Protein AF-0000000085930977 (afdb_homodimer)

Solvent-accessible surface area (backbone atoms only — not comparable to full-atom values): 17364 Å² total; per-residue (Å²): 136,83,82,76,72,80,74,80,74,70,82,62,79,69,68,77,58,57,61,34,68,31,79,40,71,26,87,82,68,37,66,48,72,47,69,42,44,80,75,49,96,53,56,62,28,54,44,53,33,21,53,52,49,36,32,41,73,72,52,71,42,45,64,65,34,47,50,75,49,50,64,56,45,13,60,63,50,69,50,55,50,67,43,38,41,52,16,52,48,50,34,36,75,70,46,52,31,43,74,42,88,98,76,45,35,26,30,32,80,58,72,62,60,61,54,50,51,54,53,49,51,55,30,48,54,28,45,51,52,28,46,52,52,26,53,56,68,56,49,49,68,70,56,49,51,49,50,50,51,51,56,57,66,74,100,135,83,83,75,72,79,74,78,75,70,82,63,77,70,69,78,59,59,60,34,67,30,78,39,72,27,87,81,68,39,66,47,72,47,68,41,44,81,76,49,98,54,56,61,30,54,44,51,34,20,52,52,49,36,32,40,73,71,52,72,40,44,65,66,34,46,49,74,49,51,64,58,46,13,61,63,51,70,50,55,51,67,44,39,42,52,16,53,49,51,34,35,76,68,45,52,31,43,74,42,90,96,76,46,36,25,30,31,80,58,71,61,59,62,52,51,50,53,53,50,51,56,29,48,54,28,48,50,54,30,47,52,54,27,53,56,68,56,49,50,69,69,56,50,51,50,51,50,51,51,57,59,66,72,99

Radius of gyration: 27.96 Å; Cα contacts (8 Å, |Δi|>4): 408; chains: 2; bounding box: 60×80×72 Å

Structure (mmCIF, N/CA/C/O backbone):
data_AF-0000000085930977-model_v1
#
loop_
_entity.id
_entity.type
_entity.pdbx_description
1 polymer 'GntR family transcriptional regulator'
#
loop_
_atom_site.group_PDB
_atom_site.id
_atom_site.type_symbol
_atom_site.label_atom_id
_atom_site.label_alt_id
_atom_site.label_comp_id
_atom_site.label_asym_id
_atom_site.label_entity_id
_atom_site.label_seq_id
_atom_site.pdbx_PDB_ins_code
_atom_site.Cartn_x
_atom_site.Cartn_y
_atom_site.Cartn_z
_atom_site.occupancy
_atom_site.B_iso_or_equiv
_atom_site.auth_seq_id
_atom_site.auth_comp_id
_atom_site.auth_asym_id
_atom_site.auth_atom_id
_atom_site.pdbx_PDB_model_num
ATOM 1 N N . MET A 1 1 ? 23.125 4.543 45.438 1 26.59 1 MET A N 1
ATOM 2 C CA . MET A 1 1 ? 23.719 3.598 44.5 1 26.59 1 MET A CA 1
ATOM 3 C C . MET A 1 1 ? 23.484 4.051 43.062 1 26.59 1 MET A C 1
ATOM 5 O O . MET A 1 1 ? 22.328 4.199 42.656 1 26.59 1 MET A O 1
ATOM 9 N N . LYS A 1 2 ? 24.516 4.883 42.5 1 28.61 2 LYS A N 1
ATOM 10 C CA . LYS A 1 2 ? 24.562 5.711 41.281 1 28.61 2 LYS A CA 1
ATOM 11 C C . LYS A 1 2 ? 24.578 4.852 40.031 1 28.61 2 LYS A C 1
ATOM 13 O O . LYS A 1 2 ? 25.453 4.004 39.844 1 28.61 2 LYS A O 1
ATOM 18 N N . LEU A 1 3 ? 23.406 4.414 39.5 1 30.2 3 LEU A N 1
ATOM 19 C CA . LEU A 1 3 ? 23.25 3.514 38.344 1 30.2 3 LEU A CA 1
ATOM 20 C C . LEU A 1 3 ? 23.984 4.062 37.125 1 30.2 3 LEU A C 1
ATOM 22 O O . LEU A 1 3 ? 23.609 5.117 36.594 1 30.2 3 LEU A O 1
ATOM 26 N N . SER A 1 4 ? 25.344 3.881 37.094 1 30.3 4 SER A N 1
ATOM 27 C CA . SER A 1 4 ? 26.203 4.336 36 1 30.3 4 SER A CA 1
ATOM 28 C C . SER A 1 4 ? 25.906 3.59 34.719 1 30.3 4 SER A C 1
ATOM 30 O O . SER A 1 4 ? 26.188 2.398 34.594 1 30.3 4 SER A O 1
ATOM 32 N N . CYS A 1 5 ? 24.766 3.764 34.125 1 33.56 5 CYS A N 1
ATOM 33 C CA . CYS A 1 5 ? 24.516 3.076 32.875 1 33.56 5 CYS A CA 1
ATOM 34 C C . CYS A 1 5 ? 25.516 3.504 31.797 1 33.56 5 CYS A C 1
ATOM 36 O O . CYS A 1 5 ? 25.656 4.695 31.516 1 33.56 5 CYS A O 1
ATOM 38 N N . PRO A 1 6 ? 26.547 2.674 31.562 1 32.69 6 PRO A N 1
ATOM 39 C CA . PRO A 1 6 ? 27.547 3.047 30.578 1 32.69 6 PRO A CA 1
ATOM 40 C C . PRO A 1 6 ? 26.953 3.25 29.188 1 32.69 6 PRO A C 1
ATOM 42 O O . PRO A 1 6 ? 26.234 2.387 28.688 1 32.69 6 PRO A O 1
ATOM 45 N N . ILE A 1 7 ? 26.672 4.484 28.859 1 32.25 7 ILE A N 1
ATOM 46 C CA . ILE A 1 7 ? 26.203 4.934 27.547 1 32.25 7 ILE A CA 1
ATOM 47 C C . ILE A 1 7 ? 27.234 4.57 26.484 1 32.25 7 ILE A C 1
ATOM 49 O O . ILE A 1 7 ? 28.406 4.938 26.578 1 32.25 7 ILE A O 1
ATOM 53 N N . ASP A 1 8 ? 27.203 3.326 25.953 1 31.81 8 ASP A N 1
ATOM 54 C CA . ASP A 1 8 ? 28.062 2.945 24.844 1 31.81 8 ASP A CA 1
ATOM 55 C C . ASP A 1 8 ? 28.094 4.035 23.766 1 31.81 8 ASP A C 1
ATOM 57 O O . ASP A 1 8 ? 27.031 4.492 23.312 1 31.81 8 ASP A O 1
ATOM 61 N N . ASN A 1 9 ? 29.172 4.805 23.562 1 25.11 9 ASN A N 1
ATOM 62 C CA . ASN A 1 9 ? 29.609 5.922 22.734 1 25.11 9 ASN A CA 1
ATOM 63 C C . ASN A 1 9 ? 29.656 5.539 21.266 1 25.11 9 ASN A C 1
ATOM 65 O O . ASN A 1 9 ? 30.719 5.273 20.719 1 25.11 9 ASN A O 1
ATOM 69 N N . ARG A 1 10 ? 29.062 4.465 20.844 1 33.66 10 ARG A N 1
ATOM 70 C CA . ARG A 1 10 ? 29.172 4.359 19.391 1 33.66 10 ARG A CA 1
ATOM 71 C C . ARG A 1 10 ? 29.016 5.727 18.734 1 33.66 10 ARG A C 1
ATOM 73 O O . ARG A 1 10 ? 28.172 6.523 19.141 1 33.66 10 ARG A O 1
ATOM 80 N N . LEU A 1 11 ? 30.078 6.273 18.078 1 31.97 11 LEU A N 1
ATOM 81 C CA . LEU A 1 11 ? 30.234 7.531 17.359 1 31.97 11 LEU A CA 1
ATOM 82 C C . LEU A 1 11 ? 29.062 7.789 16.438 1 31.97 11 LEU A C 1
ATOM 84 O O . LEU A 1 11 ? 28.953 7.188 15.367 1 31.97 11 LEU A O 1
ATOM 88 N N . VAL A 1 12 ? 27.922 7.691 16.938 1 34.31 12 VAL A N 1
ATOM 89 C CA . VAL A 1 12 ? 26.781 8.172 16.172 1 34.31 12 VAL A CA 1
ATOM 90 C C . VAL A 1 12 ? 27.062 9.578 15.648 1 34.31 12 VAL A C 1
ATOM 92 O O . VAL A 1 12 ? 27.453 10.469 16.422 1 34.31 12 VAL A O 1
ATOM 95 N N . THR A 1 13 ? 27.797 9.75 14.617 1 35.28 13 THR A N 1
ATOM 96 C CA . THR A 1 13 ? 27.828 11.078 14 1 35.28 13 THR A CA 1
ATOM 97 C C . THR A 1 13 ? 26.5 11.797 14.211 1 35.28 13 THR A C 1
ATOM 99 O O . THR A 1 13 ? 25.438 11.312 13.773 1 35.28 13 THR A O 1
ATOM 102 N N . TYR A 1 14 ? 26.266 12.344 15.352 1 35.78 14 TYR A N 1
ATOM 103 C CA . TYR A 1 14 ? 25.188 13.234 15.758 1 35.78 14 TYR A CA 1
ATOM 104 C C . TYR A 1 14 ? 24.906 14.273 14.68 1 35.78 14 TYR A C 1
ATOM 106 O O . TYR A 1 14 ? 25.766 15.102 14.367 1 35.78 14 TYR A O 1
ATOM 114 N N . TYR A 1 15 ? 24.625 13.852 13.43 1 41.47 15 TYR A N 1
ATOM 115 C CA . TYR A 1 15 ? 24.156 14.969 12.617 1 41.47 15 TYR A CA 1
ATOM 116 C C . TYR A 1 15 ? 23.203 15.852 13.406 1 41.47 15 TYR A C 1
ATOM 118 O O . TYR A 1 15 ? 22.328 15.352 14.133 1 41.47 15 TYR A O 1
ATOM 126 N N . THR A 1 16 ? 23.688 16.859 14.07 1 44.59 16 THR A N 1
ATOM 127 C CA . THR A 1 16 ? 22.859 17.906 14.664 1 44.59 16 THR A CA 1
ATOM 128 C C . THR A 1 16 ? 21.594 18.125 13.836 1 44.59 16 THR A C 1
ATOM 130 O O . THR A 1 16 ? 21.672 18.516 12.664 1 44.59 16 THR A O 1
ATOM 133 N N . VAL A 1 17 ? 20.781 17.219 13.984 1 53.44 17 VAL A N 1
ATOM 134 C CA . VAL A 1 17 ? 19.5 17.5 13.359 1 53.44 17 VAL A CA 1
ATOM 135 C C . VAL A 1 17 ? 18.938 18.812 13.914 1 53.44 17 VAL A C 1
ATOM 137 O O . VAL A 1 17 ? 18.859 19 15.133 1 53.44 17 VAL A O 1
ATOM 140 N N . LEU A 1 18 ? 19.297 19.875 13.273 1 57.03 18 LEU A N 1
ATOM 141 C CA . LEU A 1 18 ? 18.672 21.141 13.664 1 57.03 18 LEU A CA 1
ATOM 142 C C . LEU A 1 18 ? 17.156 21.016 13.672 1 57.03 18 LEU A C 1
ATOM 144 O O . LEU A 1 18 ? 16.562 20.672 12.648 1 57.03 18 LEU A O 1
ATOM 148 N N . VAL A 1 19 ? 16.656 20.703 14.812 1 66.06 19 VAL A N 1
ATOM 149 C CA . VAL A 1 19 ? 15.211 20.703 15.008 1 66.06 19 VAL A CA 1
ATOM 150 C C . VAL A 1 19 ? 14.766 22.047 15.586 1 66.06 19 VAL A C 1
ATOM 152 O O . VAL A 1 19 ? 15.344 22.531 16.562 1 66.06 19 VAL A O 1
ATOM 155 N N . ASN A 1 20 ? 14.055 22.781 14.805 1 70.44 20 ASN A N 1
ATOM 156 C CA . ASN A 1 20 ? 13.453 24.016 15.32 1 70.44 20 ASN A CA 1
ATOM 157 C C . ASN A 1 20 ? 12.07 23.766 15.914 1 70.44 20 ASN A C 1
ATOM 159 O O . ASN A 1 20 ? 11.219 23.141 15.273 1 70.44 20 ASN A O 1
ATOM 163 N N . VAL A 1 21 ? 12.008 24.016 17.219 1 70 21 VAL A N 1
ATOM 164 C CA . VAL A 1 21 ? 10.734 23.844 17.906 1 70 21 VAL A CA 1
ATOM 165 C C . VAL A 1 21 ? 10.141 25.203 18.25 1 70 21 VAL A C 1
ATOM 167 O O . VAL A 1 21 ? 10.852 26.094 18.734 1 70 21 VAL A O 1
ATOM 170 N N . ILE A 1 22 ? 9.023 25.453 17.828 1 71.81 22 ILE A N 1
ATOM 171 C CA . ILE A 1 22 ? 8.375 26.719 18.156 1 71.81 22 ILE A CA 1
ATOM 172 C C . ILE A 1 22 ? 7.117 26.453 18.969 1 71.81 22 ILE A C 1
ATOM 174 O O . ILE A 1 22 ? 6.426 25.453 18.75 1 71.81 22 ILE A O 1
ATOM 178 N N . GLN A 1 23 ? 7.02 27.172 20.078 1 73 23 GLN A N 1
ATOM 179 C CA . GLN A 1 23 ? 5.77 27.234 20.828 1 73 23 GLN A CA 1
ATOM 180 C C . GLN A 1 23 ? 5.09 28.594 20.641 1 73 23 GLN A C 1
ATOM 182 O O . GLN A 1 23 ? 5.703 29.641 20.875 1 73 23 GLN A O 1
ATOM 187 N N . TYR A 1 24 ? 4.02 28.578 19.891 1 71.75 24 TYR A N 1
ATOM 188 C CA . TYR A 1 24 ? 3.277 29.812 19.625 1 71.75 24 TYR A CA 1
ATOM 189 C C . TYR A 1 24 ? 1.937 29.797 20.359 1 71.75 24 TYR A C 1
ATOM 191 O O . TYR A 1 24 ? 1.195 28.812 20.297 1 71.75 24 TYR A O 1
ATOM 199 N N . ARG A 1 25 ? 1.768 30.797 21.156 1 69.5 25 ARG A N 1
ATOM 200 C CA . ARG A 1 25 ? 0.486 30.938 21.844 1 69.5 25 ARG A CA 1
ATOM 201 C C . ARG A 1 25 ? -0.532 31.656 20.969 1 69.5 25 ARG A C 1
ATOM 203 O O . ARG A 1 25 ? -0.317 32.812 20.578 1 69.5 25 ARG A O 1
ATOM 210 N N . THR A 1 26 ? -1.581 30.969 20.625 1 69 26 THR A N 1
ATOM 211 C CA . THR A 1 26 ? -2.643 31.516 19.781 1 69 26 THR A CA 1
ATOM 212 C C . THR A 1 26 ? -3.57 32.406 20.609 1 69 26 THR A C 1
ATOM 214 O O . THR A 1 26 ? -3.449 32.469 21.828 1 69 26 THR A O 1
ATOM 217 N N . GLU A 1 27 ? -4.254 33.219 19.922 1 66.56 27 GLU A N 1
ATOM 218 C CA . GLU A 1 27 ? -5.176 34.125 20.594 1 66.56 27 GLU A CA 1
ATOM 219 C C . GLU A 1 27 ? -6.094 33.375 21.547 1 66.56 27 GLU A C 1
ATOM 221 O O . GLU A 1 27 ? -6.465 33.875 22.594 1 66.56 27 GLU A O 1
ATOM 226 N N . GLY A 1 28 ? -6.418 32.125 21.312 1 63.28 28 GLY A N 1
ATOM 227 C CA . GLY A 1 28 ? -7.285 31.328 22.172 1 63.28 28 GLY A CA 1
ATOM 228 C C . GLY A 1 28 ? -6.539 30.641 23.312 1 63.28 28 GLY A C 1
ATOM 229 O O . GLY A 1 28 ? -7.141 29.938 24.109 1 63.28 28 GLY A O 1
ATOM 230 N N . GLY A 1 29 ? -5.152 31.016 23.469 1 66.19 29 GLY A N 1
ATOM 231 C CA . GLY A 1 29 ? -4.359 30.453 24.547 1 66.19 29 GLY A CA 1
ATOM 232 C C . GLY A 1 29 ? -3.754 29.109 24.203 1 66.19 29 GLY A C 1
ATOM 233 O O . GLY A 1 29 ? -3.094 28.484 25.031 1 66.19 29 GLY A O 1
ATOM 234 N N . GLU A 1 30 ? -4.043 28.766 23.016 1 66.56 30 GLU A N 1
ATOM 235 C CA . GLU A 1 30 ? -3.496 27.469 22.656 1 66.56 30 GLU A CA 1
ATOM 236 C C . GLU A 1 30 ? -2.092 27.609 22.078 1 66.56 30 GLU A C 1
ATOM 238 O O . GLU A 1 30 ? -1.741 28.641 21.516 1 66.56 30 GLU A O 1
ATOM 243 N N . ILE A 1 31 ? -1.254 26.578 22.453 1 72 31 ILE A N 1
ATOM 244 C CA . ILE A 1 31 ? 0.148 26.641 22.047 1 72 31 ILE A CA 1
ATOM 245 C C . ILE A 1 31 ? 0.363 25.812 20.797 1 72 31 ILE A C 1
ATOM 247 O O . ILE A 1 31 ? -0.039 24.641 20.734 1 72 31 ILE A O 1
ATOM 251 N N . LEU A 1 32 ? 0.813 26.531 19.703 1 80.62 32 LEU A N 1
ATOM 252 C CA . LEU A 1 32 ? 1.244 25.828 18.484 1 80.62 32 LEU A CA 1
ATOM 253 C C . LEU A 1 32 ? 2.691 25.375 18.609 1 80.62 32 LEU A C 1
ATOM 255 O O . LEU A 1 32 ? 3.594 26.188 18.812 1 80.62 32 LEU A O 1
ATOM 259 N N . GLU A 1 33 ? 2.887 24.078 18.75 1 85.75 33 GLU A N 1
ATOM 260 C CA . GLU A 1 33 ? 4.227 23.5 18.812 1 85.75 33 GLU A CA 1
ATOM 261 C C . GLU A 1 33 ? 4.59 22.797 17.516 1 85.75 33 GLU A C 1
ATOM 263 O O . GLU A 1 33 ? 3.93 21.844 17.109 1 85.75 33 GLU A O 1
ATOM 268 N N . ILE A 1 34 ? 5.617 23.328 16.859 1 89.69 34 ILE A N 1
ATOM 269 C CA . ILE A 1 34 ? 6.059 22.766 15.586 1 89.69 34 ILE A CA 1
ATOM 270 C C . ILE A 1 34 ? 7.551 22.453 15.648 1 89.69 34 ILE A C 1
ATOM 272 O O . ILE A 1 34 ? 8.344 23.266 16.125 1 89.69 34 ILE A O 1
ATOM 276 N N . VAL A 1 35 ? 7.918 21.25 15.242 1 87.94 35 VAL A N 1
ATOM 277 C CA . VAL A 1 35 ? 9.312 20.828 15.164 1 87.94 35 VAL A CA 1
ATOM 278 C C . VAL A 1 35 ? 9.664 20.484 13.719 1 87.94 35 VAL A C 1
ATOM 280 O O . VAL A 1 35 ? 8.977 19.703 13.062 1 87.94 35 VAL A O 1
ATOM 283 N N . VAL A 1 36 ? 10.695 21.141 13.234 1 89.25 36 VAL A N 1
ATOM 284 C CA . VAL A 1 36 ? 11.102 20.875 11.859 1 89.25 36 VAL A CA 1
ATOM 285 C C . VAL A 1 36 ? 12.578 20.516 11.812 1 89.25 36 VAL A C 1
ATOM 287 O O . VAL A 1 36 ? 13.359 20.938 12.664 1 89.25 36 VAL A O 1
ATOM 290 N N . SER A 1 37 ? 12.883 19.625 10.891 1 86.94 37 SER A N 1
ATOM 291 C CA . SER A 1 37 ? 14.273 19.219 10.727 1 86.94 37 SER A CA 1
ATOM 292 C C . SER A 1 37 ? 14.656 19.141 9.25 1 86.94 37 SER A C 1
ATOM 294 O O . SER A 1 37 ? 13.859 18.688 8.422 1 86.94 37 SER A O 1
ATOM 296 N N . ASN A 1 38 ? 15.859 19.594 9 1 81.81 38 ASN A N 1
ATOM 297 C CA . ASN A 1 38 ? 16.344 19.484 7.629 1 81.81 38 ASN A CA 1
ATOM 298 C C . ASN A 1 38 ? 17.031 18.156 7.375 1 81.81 38 ASN A C 1
ATOM 300 O O . ASN A 1 38 ? 17.594 17.922 6.297 1 81.81 38 ASN A O 1
ATOM 304 N N . LYS A 1 39 ? 17.031 17.25 8.289 1 76.38 39 LYS A N 1
ATOM 305 C CA . LYS A 1 39 ? 17.75 15.984 8.164 1 76.38 39 LYS A CA 1
ATOM 306 C C . LYS A 1 39 ? 16.828 14.891 7.625 1 76.38 39 LYS A C 1
ATOM 308 O O . LYS A 1 39 ? 17.266 13.773 7.363 1 76.38 39 LYS A O 1
ATOM 313 N N . THR A 1 40 ? 15.648 15.258 7.523 1 75.81 40 THR A N 1
ATOM 314 C CA . THR A 1 40 ? 14.703 14.281 7.008 1 75.81 40 THR A CA 1
ATOM 315 C C . THR A 1 40 ? 14.523 14.445 5.5 1 75.81 40 THR A C 1
ATOM 317 O O . THR A 1 40 ? 14.875 15.477 4.938 1 75.81 40 THR A O 1
ATOM 320 N N . SER A 1 41 ? 14.102 13.336 4.906 1 77.56 41 SER A N 1
ATOM 321 C CA . SER A 1 41 ? 13.875 13.375 3.467 1 77.56 41 SER A CA 1
ATOM 322 C C . SER A 1 41 ? 12.609 14.164 3.131 1 77.56 41 SER A C 1
ATOM 324 O O . SER A 1 41 ? 12.344 14.445 1.961 1 77.56 41 SER A O 1
ATOM 326 N N . ARG A 1 42 ? 12.016 14.758 4.082 1 83.06 42 ARG A N 1
ATOM 327 C CA . ARG A 1 42 ? 10.766 15.469 3.84 1 83.06 42 ARG A CA 1
ATOM 328 C C . ARG A 1 42 ? 10.992 16.969 3.773 1 83.06 42 ARG A C 1
ATOM 330 O O . ARG A 1 42 ? 11.68 17.547 4.629 1 83.06 42 ARG A O 1
ATOM 337 N N . PRO A 1 43 ? 10.281 17.531 2.842 1 90.12 43 PRO A N 1
ATOM 338 C CA . PRO A 1 43 ? 10.398 18.984 2.748 1 90.12 43 PRO A CA 1
ATOM 339 C C . PRO A 1 43 ? 9.875 19.703 3.988 1 90.12 43 PRO A C 1
ATOM 341 O O . PRO A 1 43 ? 8.898 19.25 4.598 1 90.12 43 PRO A O 1
ATOM 344 N N . LEU A 1 44 ? 10.398 20.812 4.273 1 92.62 44 LEU A N 1
ATOM 345 C CA . LEU A 1 44 ? 10.07 21.562 5.48 1 92.62 44 LEU A CA 1
ATOM 346 C C . LEU A 1 44 ? 8.602 21.984 5.477 1 92.62 44 LEU A C 1
ATOM 348 O O . LEU A 1 44 ? 7.938 21.922 6.512 1 92.62 44 LEU A O 1
ATOM 352 N N . TYR A 1 45 ? 8.117 22.438 4.266 1 95.12 45 TYR A N 1
ATOM 353 C CA . TYR A 1 45 ? 6.73 22.891 4.211 1 95.12 45 TYR A CA 1
ATOM 354 C C . TYR A 1 45 ? 5.77 21.75 4.527 1 95.12 45 TYR A C 1
ATOM 356 O O . TYR A 1 45 ? 4.723 21.969 5.141 1 95.12 45 TYR A O 1
ATOM 364 N N . GLU A 1 46 ? 6.203 20.609 4.168 1 92.81 46 GLU A N 1
ATOM 365 C CA . GLU A 1 46 ? 5.371 19.453 4.445 1 92.81 46 GLU A CA 1
ATOM 366 C C . GLU A 1 46 ? 5.387 19.094 5.934 1 92.81 46 GLU A C 1
ATOM 368 O O . GLU A 1 46 ? 4.367 18.688 6.488 1 92.81 46 GLU A O 1
ATOM 373 N N . GLN A 1 47 ? 6.52 19.234 6.523 1 90.88 47 GLN A N 1
ATOM 374 C CA . GLN A 1 47 ? 6.633 19 7.961 1 90.88 47 GLN A CA 1
ATOM 375 C C . GLN A 1 47 ? 5.715 19.938 8.742 1 90.88 47 GLN A C 1
ATOM 377 O O . GLN A 1 47 ? 4.988 19.5 9.633 1 90.88 47 GLN A O 1
ATOM 382 N N . ILE A 1 48 ? 5.691 21.094 8.328 1 93.5 48 ILE A N 1
ATOM 383 C CA . ILE A 1 48 ? 4.875 22.109 8.984 1 93.5 48 ILE A CA 1
ATOM 384 C C . ILE A 1 48 ? 3.396 21.781 8.789 1 93.5 48 ILE A C 1
ATOM 386 O O . ILE A 1 48 ? 2.639 21.719 9.766 1 93.5 48 ILE A O 1
ATOM 390 N N . ALA A 1 49 ? 3.068 21.594 7.492 1 94.38 49 ALA A N 1
ATOM 391 C CA . ALA A 1 49 ? 1.67 21.328 7.164 1 94.38 49 ALA A CA 1
ATOM 392 C C . ALA A 1 49 ? 1.157 20.094 7.902 1 94.38 49 ALA A C 1
ATOM 394 O O . ALA A 1 49 ? 0.065 20.125 8.477 1 94.38 49 ALA A O 1
ATOM 395 N N . THR A 1 50 ? 1.954 19.109 7.926 1 92.12 50 THR A N 1
ATOM 396 C CA . THR A 1 50 ? 1.546 17.859 8.539 1 92.12 50 THR A CA 1
ATOM 397 C C . THR A 1 50 ? 1.33 18.031 10.039 1 92.12 50 THR A C 1
ATOM 399 O O . THR A 1 50 ? 0.351 17.516 10.594 1 92.12 50 THR A O 1
ATOM 402 N N . GLN A 1 51 ? 2.18 18.688 10.68 1 90.69 51 GLN A N 1
ATOM 403 C CA . GLN A 1 51 ? 2.066 18.891 12.125 1 90.69 51 GLN A CA 1
ATOM 404 C C . GLN A 1 51 ? 0.844 19.734 12.469 1 90.69 51 GLN A C 1
ATOM 406 O O . GLN A 1 51 ? 0.129 19.453 13.43 1 90.69 51 GLN A O 1
ATOM 411 N N . ILE A 1 52 ? 0.571 20.719 11.648 1 92.31 52 ILE A N 1
ATOM 412 C CA . ILE A 1 52 ? -0.599 21.562 11.898 1 92.31 52 ILE A CA 1
ATOM 413 C C . ILE A 1 52 ? -1.871 20.75 11.656 1 92.31 52 ILE A C 1
ATOM 415 O O . ILE A 1 52 ? -2.805 20.797 12.461 1 92.31 52 ILE A O 1
ATOM 419 N N . LYS A 1 53 ? -1.881 19.984 10.586 1 92.31 53 LYS A N 1
ATOM 420 C CA . LYS A 1 53 ? -3.023 19.109 10.328 1 92.31 53 LYS A CA 1
ATOM 421 C C . LYS A 1 53 ? -3.271 18.172 11.508 1 92.31 53 LYS A C 1
ATOM 423 O O . LYS A 1 53 ? -4.414 18 11.938 1 92.31 53 LYS A O 1
ATOM 428 N N . THR A 1 54 ? -2.188 17.609 11.992 1 88.31 54 THR A N 1
ATOM 429 C CA . THR A 1 54 ? -2.287 16.672 13.102 1 88.31 54 THR A CA 1
ATOM 430 C C . THR A 1 54 ? -2.871 17.344 14.336 1 88.31 54 THR A C 1
ATOM 432 O O . THR A 1 54 ? -3.738 16.781 15.008 1 88.31 54 THR A O 1
ATOM 435 N N . GLN A 1 55 ? -2.443 18.516 14.578 1 89.25 55 GLN A N 1
ATOM 436 C CA . GLN A 1 55 ? -2.922 19.25 15.742 1 89.25 55 GLN A CA 1
ATOM 437 C C . GLN A 1 55 ? -4.391 19.641 15.586 1 89.25 55 GLN A C 1
ATOM 439 O O . GLN A 1 55 ? -5.141 19.656 16.562 1 89.25 55 GLN A O 1
ATOM 444 N N . ILE A 1 56 ? -4.828 19.891 14.391 1 90.38 56 ILE A N 1
ATOM 445 C CA . ILE A 1 56 ? -6.227 20.219 14.133 1 90.38 56 ILE A CA 1
ATOM 446 C C . ILE A 1 56 ? -7.082 18.953 14.273 1 90.38 56 ILE A C 1
ATOM 448 O O . ILE A 1 56 ? -8.117 18.969 14.953 1 90.38 56 ILE A O 1
ATOM 452 N N . MET A 1 57 ? -6.586 17.906 13.773 1 86.25 57 MET A N 1
ATOM 453 C CA . MET A 1 57 ? -7.336 16.656 13.789 1 86.25 57 MET A CA 1
ATOM 454 C C . MET A 1 57 ? -7.41 16.078 15.203 1 86.25 57 MET A C 1
ATOM 456 O O . MET A 1 57 ? -8.391 15.414 15.555 1 86.25 57 MET A O 1
ATOM 460 N N . SER A 1 58 ? -6.41 16.297 15.977 1 83.94 58 SER A N 1
ATOM 461 C CA . SER A 1 58 ? -6.387 15.797 17.344 1 83.94 58 SER A CA 1
ATOM 462 C C . SER A 1 58 ? -7.207 16.688 18.281 1 83.94 58 SER A C 1
ATOM 464 O O . SER A 1 58 ? -7.504 16.297 19.406 1 83.94 58 SER A O 1
ATOM 466 N N . GLY A 1 59 ? -7.48 17.828 17.75 1 85.94 59 GLY A N 1
ATOM 467 C CA . GLY A 1 59 ? -8.242 18.766 18.562 1 85.94 59 GLY A CA 1
ATOM 468 C C . GLY A 1 59 ? -7.371 19.719 19.359 1 85.94 59 GLY A C 1
ATOM 469 O O . GLY A 1 59 ? -7.879 20.578 20.094 1 85.94 59 GLY A O 1
ATOM 470 N N . ASP A 1 60 ? -6.062 19.625 19.297 1 85.94 60 ASP A N 1
ATOM 471 C CA . ASP A 1 60 ? -5.16 20.547 19.984 1 85.94 60 ASP A CA 1
ATOM 472 C C . ASP A 1 60 ? -5.312 21.969 19.438 1 85.94 60 ASP A C 1
ATOM 474 O O . ASP A 1 60 ? -5.125 22.938 20.172 1 85.94 60 ASP A O 1
ATOM 478 N N . LEU A 1 61 ? -5.641 22.016 18.141 1 88.75 61 LEU A N 1
ATOM 479 C CA . LEU A 1 61 ? -6.035 23.266 17.5 1 88.75 61 LEU A CA 1
ATOM 480 C C . LEU A 1 61 ? -7.508 23.234 17.094 1 88.75 61 LEU A C 1
ATOM 482 O O . LEU A 1 61 ? -7.93 22.359 16.344 1 88.75 61 LEU A O 1
ATOM 486 N N . LYS A 1 62 ? -8.234 24.109 17.562 1 88.88 62 LYS A N 1
ATOM 487 C CA . LYS A 1 62 ? -9.688 24.062 17.406 1 88.88 62 LYS A CA 1
ATOM 488 C C . LYS A 1 62 ? -10.148 24.969 16.266 1 88.88 62 LYS A C 1
ATOM 490 O O . LYS A 1 62 ? -9.484 25.953 15.945 1 88.88 62 LYS A O 1
ATOM 495 N N . ALA A 1 63 ? -11.344 24.594 15.812 1 90.56 63 ALA A N 1
ATOM 496 C CA . ALA A 1 63 ? -11.953 25.422 14.766 1 90.56 63 ALA A CA 1
ATOM 497 C C . ALA A 1 63 ? -12.102 26.859 15.227 1 90.56 63 ALA A C 1
ATOM 499 O O . ALA A 1 63 ? -12.477 27.125 16.375 1 90.56 63 ALA A O 1
ATOM 500 N N . GLY A 1 64 ? -11.688 27.672 14.266 1 89.62 64 GLY A N 1
ATOM 501 C CA . GLY A 1 64 ? -11.844 29.094 14.555 1 89.62 64 GLY A CA 1
ATOM 502 C C . GLY A 1 64 ? -10.633 29.703 15.242 1 89.62 64 GLY A C 1
ATOM 503 O O . GLY A 1 64 ? -10.531 30.922 15.375 1 89.62 64 GLY A O 1
ATOM 504 N N . GLU A 1 65 ? -9.734 28.875 15.664 1 90 65 GLU A N 1
ATOM 505 C CA . GLU A 1 65 ? -8.539 29.375 16.344 1 90 65 GLU A CA 1
ATOM 506 C C . GLU A 1 65 ? -7.582 30.031 15.359 1 90 65 GLU A C 1
ATOM 508 O O . GLU A 1 65 ? -7.398 29.547 14.242 1 90 65 GLU A O 1
ATOM 513 N N . ALA A 1 66 ? -6.938 31.094 15.891 1 91 66 ALA A N 1
ATOM 514 C CA . ALA A 1 66 ? -6 31.828 15.047 1 91 66 ALA A CA 1
ATOM 515 C C . ALA A 1 66 ? -4.648 31.125 14.984 1 91 66 ALA A C 1
ATOM 517 O O . ALA A 1 66 ? -4.168 30.594 15.992 1 91 66 ALA A O 1
ATOM 518 N N . LEU A 1 67 ? -4.078 31.172 13.859 1 93.38 67 LEU A N 1
ATOM 519 C CA . LEU A 1 67 ? -2.701 30.719 13.664 1 93.38 67 LEU A CA 1
ATOM 520 C C . LEU A 1 67 ? -1.757 31.906 13.539 1 93.38 67 LEU A C 1
ATOM 522 O O . LEU A 1 67 ? -2.186 33 13.195 1 93.38 67 LEU A O 1
ATOM 526 N N . PRO A 1 68 ? -0.489 31.625 13.836 1 91.62 68 PRO A N 1
ATOM 527 C CA . PRO A 1 68 ? 0.458 32.688 13.57 1 91.62 68 PRO A CA 1
ATOM 528 C C . PRO A 1 68 ? 0.478 33.125 12.094 1 91.62 68 PRO A C 1
ATOM 530 O O . PRO A 1 68 ? 0.167 32.312 11.219 1 91.62 68 PRO A O 1
ATOM 533 N N . SER A 1 69 ? 0.867 34.375 11.859 1 90.94 69 SER A N 1
ATOM 534 C CA . SER A 1 69 ? 1.057 34.812 10.477 1 90.94 69 SER A CA 1
ATOM 535 C C . SER A 1 69 ? 2.197 34.062 9.82 1 90.94 69 SER A C 1
ATOM 537 O O . SER A 1 69 ? 3.059 33.5 10.5 1 90.94 69 SER A O 1
ATOM 539 N N . ILE A 1 70 ? 2.195 34.031 8.508 1 94 70 ILE A N 1
ATOM 540 C CA . ILE A 1 70 ? 3.25 33.344 7.75 1 94 70 ILE A CA 1
ATOM 541 C C . ILE A 1 70 ? 4.609 33.938 8.156 1 94 70 ILE A C 1
ATOM 543 O O . ILE A 1 70 ? 5.551 33.188 8.422 1 94 70 ILE A O 1
ATOM 547 N N . ARG A 1 71 ? 4.676 35.188 8.227 1 93.62 71 ARG A N 1
ATOM 548 C CA . ARG A 1 71 ? 5.938 35.844 8.562 1 93.62 71 ARG A CA 1
ATOM 549 C C . ARG A 1 71 ? 6.352 35.562 9.992 1 93.62 71 ARG A C 1
ATOM 551 O O . ARG A 1 71 ? 7.531 35.312 10.266 1 93.62 71 ARG A O 1
ATOM 558 N N . ALA A 1 72 ? 5.449 35.594 10.961 1 91.25 72 ALA A N 1
ATOM 559 C CA . ALA A 1 72 ? 5.742 35.312 12.359 1 91.25 72 ALA A CA 1
ATOM 560 C C . ALA A 1 72 ? 6.234 33.875 12.539 1 91.25 72 ALA A C 1
ATOM 562 O O . ALA A 1 72 ? 7.199 33.625 13.273 1 91.25 72 ALA A O 1
ATOM 563 N N . LEU A 1 73 ? 5.621 32.969 11.898 1 91.81 73 LEU A N 1
ATOM 564 C CA . LEU A 1 73 ? 6.012 31.578 12.016 1 91.81 73 LEU A CA 1
ATOM 565 C C . LEU A 1 73 ? 7.383 31.344 11.383 1 91.81 73 LEU A C 1
ATOM 567 O O . LEU A 1 73 ? 8.219 30.641 11.953 1 91.81 73 LEU A O 1
ATOM 571 N N . ALA A 1 74 ? 7.539 31.906 10.172 1 94.44 74 ALA A N 1
ATOM 572 C CA . ALA A 1 74 ? 8.836 31.812 9.508 1 94.44 74 ALA A CA 1
ATOM 573 C C . ALA A 1 74 ? 9.961 32.281 10.414 1 94.44 74 ALA A C 1
ATOM 575 O O . ALA A 1 74 ? 10.984 31.625 10.555 1 94.44 74 ALA A O 1
ATOM 576 N N . LYS A 1 75 ? 9.711 33.406 11.023 1 91.88 75 LYS A N 1
ATOM 577 C CA . LYS A 1 75 ? 10.695 33.969 11.93 1 91.88 75 LYS A CA 1
ATOM 578 C C . LYS A 1 75 ? 10.953 33.062 13.117 1 91.88 75 LYS A C 1
ATOM 580 O O . LYS A 1 75 ? 12.102 32.812 13.477 1 91.88 75 LYS A O 1
ATOM 585 N N . SER A 1 76 ? 9.938 32.5 13.719 1 88.38 76 SER A N 1
ATOM 586 C CA . SER A 1 76 ? 10.047 31.672 14.906 1 88.38 76 SER A CA 1
ATOM 587 C C . SER A 1 76 ? 10.781 30.375 14.602 1 88.38 76 SER A C 1
ATOM 589 O O . SER A 1 76 ? 11.531 29.859 15.438 1 88.38 76 SER A O 1
ATOM 591 N N . LEU A 1 77 ? 10.609 29.859 13.414 1 89.69 77 LEU A N 1
ATOM 592 C CA . LEU A 1 77 ? 11.195 28.578 13.039 1 89.69 77 LEU A CA 1
ATOM 593 C C . LEU A 1 77 ? 12.539 28.766 12.344 1 89.69 77 LEU A C 1
ATOM 595 O O . LEU A 1 77 ? 13.234 27.797 12.055 1 89.69 77 LEU A O 1
ATOM 599 N N . HIS A 1 78 ? 12.82 30 12.062 1 90.5 78 HIS A N 1
ATOM 600 C CA . HIS A 1 78 ? 14.047 30.344 11.359 1 90.5 78 HIS A CA 1
ATOM 601 C C . HIS A 1 78 ? 14.117 29.656 10 1 90.5 78 HIS A C 1
ATOM 603 O O . HIS A 1 78 ? 15.125 29.031 9.664 1 90.5 78 HIS A O 1
ATOM 609 N N . ILE A 1 79 ? 13.086 29.766 9.227 1 92.75 79 ILE A N 1
ATOM 610 C CA . ILE A 1 79 ? 13.039 29.266 7.859 1 92.75 79 ILE A CA 1
ATOM 611 C C . ILE A 1 79 ? 12.453 30.328 6.93 1 92.75 79 ILE A C 1
ATOM 613 O O . ILE A 1 79 ? 11.984 31.359 7.395 1 92.75 79 ILE A O 1
ATOM 617 N N . SER A 1 80 ? 12.484 30.047 5.652 1 94.88 80 SER A N 1
ATOM 618 C CA . SER A 1 80 ? 12.086 31.062 4.672 1 94.88 80 SER A CA 1
ATOM 619 C C . SER A 1 80 ? 10.578 31.281 4.684 1 94.88 80 SER A C 1
ATOM 621 O O . SER A 1 80 ? 9.812 30.344 4.945 1 94.88 80 SER A O 1
ATOM 623 N N . VAL A 1 81 ? 10.172 32.531 4.395 1 96.62 81 VAL A N 1
ATOM 624 C CA . VAL A 1 81 ? 8.766 32.906 4.273 1 96.62 81 VAL A CA 1
ATOM 625 C C . VAL A 1 81 ? 8.094 32.062 3.193 1 96.62 81 VAL A C 1
ATOM 627 O O . VAL A 1 81 ? 6.953 31.625 3.359 1 96.62 81 VAL A O 1
ATOM 630 N N . LEU A 1 82 ? 8.797 31.812 2.141 1 97.88 82 LEU A N 1
ATOM 631 C CA . LEU A 1 82 ? 8.266 31.062 1.014 1 97.88 82 LEU A CA 1
ATOM 632 C C . LEU A 1 82 ? 7.902 29.641 1.437 1 97.88 82 LEU A C 1
ATOM 634 O O . LEU A 1 82 ? 6.871 29.109 1.017 1 97.88 82 LEU A O 1
ATOM 638 N N . THR A 1 83 ? 8.75 29.031 2.24 1 97.19 83 THR A N 1
ATOM 639 C CA . THR A 1 83 ? 8.523 27.672 2.732 1 97.19 83 THR A CA 1
ATOM 640 C C . THR A 1 83 ? 7.262 27.625 3.592 1 97.19 83 THR A C 1
ATOM 642 O O . THR A 1 83 ? 6.422 26.734 3.42 1 97.19 83 THR A O 1
ATOM 645 N N . VAL A 1 84 ? 7.145 28.562 4.484 1 96.25 84 VAL A N 1
ATOM 646 C CA . VAL A 1 84 ? 5.965 28.609 5.344 1 96.25 84 VAL A CA 1
ATOM 647 C C . VAL A 1 84 ? 4.727 28.906 4.508 1 96.25 84 VAL A C 1
ATOM 649 O O . VAL A 1 84 ? 3.66 28.328 4.738 1 96.25 84 VAL A O 1
ATOM 652 N N . GLN A 1 85 ? 4.871 29.781 3.596 1 97.69 85 GLN A N 1
ATOM 653 C CA . GLN A 1 85 ? 3.756 30.109 2.709 1 97.69 85 GLN A CA 1
ATOM 654 C C . GLN A 1 85 ? 3.244 28.859 1.997 1 97.69 85 GLN A C 1
ATOM 656 O O . GLN A 1 85 ? 2.033 28.641 1.897 1 97.69 85 GLN A O 1
ATOM 661 N N . LYS A 1 86 ? 4.152 28.094 1.494 1 97.69 86 LYS A N 1
ATOM 662 C CA . LYS A 1 86 ? 3.783 26.844 0.822 1 97.69 86 LYS A CA 1
ATOM 663 C C . LYS A 1 86 ? 2.992 25.938 1.754 1 97.69 86 LYS A C 1
ATOM 665 O O . LYS A 1 86 ? 2.029 25.297 1.33 1 97.69 86 LYS A O 1
ATOM 670 N N . ALA A 1 87 ? 3.387 25.859 2.965 1 97 87 ALA A N 1
ATOM 671 C CA . ALA A 1 87 ? 2.686 25.047 3.953 1 97 87 ALA A CA 1
ATOM 672 C C . ALA A 1 87 ? 1.263 25.547 4.172 1 97 87 ALA A C 1
ATOM 674 O O . ALA A 1 87 ? 0.313 24.766 4.188 1 97 87 ALA A O 1
ATOM 675 N N . TYR A 1 88 ? 1.116 26.844 4.316 1 96.44 88 TYR A N 1
ATOM 676 C CA . TYR A 1 88 ? -0.194 27.438 4.555 1 96.44 88 TYR A CA 1
ATOM 677 C C . TYR A 1 88 ? -1.092 27.297 3.332 1 96.44 88 TYR A C 1
ATOM 679 O O . TYR A 1 88 ? -2.299 27.078 3.465 1 96.44 88 TYR A O 1
ATOM 687 N N . ASP A 1 89 ? -0.473 27.375 2.17 1 96.94 89 ASP A N 1
ATOM 688 C CA . ASP A 1 89 ? -1.232 27.156 0.941 1 96.94 89 ASP A CA 1
ATOM 689 C C . ASP A 1 89 ? -1.797 25.75 0.885 1 96.94 89 ASP A C 1
ATOM 691 O O . ASP A 1 89 ? -2.955 25.547 0.512 1 96.94 89 ASP A O 1
ATOM 695 N N . LEU A 1 90 ? -0.965 24.844 1.236 1 94.69 90 LEU A N 1
ATOM 696 C CA . LEU A 1 90 ? -1.396 23.453 1.257 1 94.69 90 LEU A CA 1
ATOM 697 C C . LEU A 1 90 ? -2.535 23.25 2.25 1 94.69 90 LEU A C 1
ATOM 699 O O . LEU A 1 90 ? -3.541 22.609 1.926 1 94.69 90 LEU A O 1
ATOM 703 N N . LEU A 1 91 ? -2.412 23.797 3.436 1 95.12 91 LEU A N 1
ATOM 704 C CA . LEU A 1 91 ? -3.432 23.688 4.473 1 95.12 91 LEU A CA 1
ATOM 705 C C . LEU A 1 91 ? -4.75 24.297 4.004 1 95.12 91 LEU A C 1
ATOM 707 O O . LEU A 1 91 ? -5.82 23.75 4.281 1 95.12 91 LEU A O 1
ATOM 711 N N . GLN A 1 92 ? -4.59 25.406 3.314 1 94.62 92 GLN A N 1
ATOM 712 C CA . GLN A 1 92 ? -5.781 26.078 2.805 1 94.62 92 GLN A CA 1
ATOM 713 C C . GLN A 1 92 ? -6.441 25.266 1.699 1 94.62 92 GLN A C 1
ATOM 715 O O . GLN A 1 92 ? -7.66 25.062 1.706 1 94.62 92 GLN A O 1
ATOM 720 N N . THR A 1 93 ? -5.648 24.766 0.768 1 92.5 93 THR A N 1
ATOM 721 C CA . THR A 1 93 ? -6.16 23.969 -0.341 1 92.5 93 THR A CA 1
ATOM 722 C C . THR A 1 93 ? -6.867 22.719 0.173 1 92.5 93 THR A C 1
ATOM 724 O O . THR A 1 93 ? -7.91 22.328 -0.356 1 92.5 93 THR A O 1
ATOM 727 N N . ASP A 1 94 ? -6.359 22.203 1.271 1 91.31 94 ASP A N 1
ATOM 728 C CA . ASP A 1 94 ? -6.91 20.969 1.842 1 91.31 94 ASP A CA 1
ATOM 729 C C . ASP A 1 94 ? -8.102 21.281 2.746 1 91.31 94 ASP A C 1
ATOM 731 O O . ASP A 1 94 ? -8.773 20.359 3.232 1 91.31 94 ASP A O 1
ATOM 735 N N . GLY A 1 95 ? -8.297 22.547 2.998 1 92.44 95 GLY A N 1
ATOM 736 C CA . GLY A 1 95 ? -9.492 22.969 3.707 1 92.44 95 GLY A CA 1
ATOM 737 C C . GLY A 1 95 ? -9.305 23.047 5.211 1 92.44 95 GLY A C 1
ATOM 738 O O . GLY A 1 95 ? -10.273 23.141 5.961 1 92.44 95 GLY A O 1
ATOM 739 N N . PHE A 1 96 ? -8.094 23.016 5.754 1 94.12 96 PHE A N 1
ATOM 740 C CA . PHE A 1 96 ? -7.824 22.984 7.188 1 94.12 96 PHE A CA 1
ATOM 741 C C . PHE A 1 96 ? -7.824 24.391 7.77 1 94.12 96 PHE A C 1
ATOM 743 O O . PHE A 1 96 ? -8.133 24.578 8.945 1 94.12 96 PHE A O 1
ATOM 750 N N . ILE A 1 97 ? -7.418 25.359 6.855 1 94.81 97 ILE A N 1
ATOM 751 C CA . ILE A 1 97 ? -7.379 26.719 7.355 1 94.81 97 ILE A CA 1
ATOM 752 C C . ILE A 1 97 ? -8.031 27.656 6.344 1 94.81 97 ILE A C 1
ATOM 754 O O . ILE A 1 97 ? -8.273 27.281 5.199 1 94.81 97 ILE A O 1
ATOM 758 N N . GLU A 1 98 ? -8.352 28.75 6.844 1 94.31 98 GLU A N 1
ATOM 759 C CA . GLU A 1 98 ? -8.875 29.828 6.016 1 94.31 98 GLU A CA 1
ATOM 760 C C . GLU A 1 98 ? -8.164 31.156 6.324 1 94.31 98 GLU A C 1
ATOM 762 O O . GLU A 1 98 ? -7.832 31.422 7.477 1 94.31 98 GLU A O 1
ATOM 767 N N . THR A 1 99 ? -7.949 31.828 5.27 1 91.38 99 THR A N 1
ATOM 768 C CA . THR A 1 99 ? -7.277 33.125 5.418 1 91.38 99 THR A CA 1
ATOM 769 C C . THR A 1 99 ? -8.25 34.25 5.141 1 91.38 99 THR A C 1
ATOM 771 O O . THR A 1 99 ? -9.023 34.219 4.184 1 91.38 99 THR A O 1
ATOM 774 N N . THR A 1 100 ? -8.32 35.156 6.062 1 87.06 100 THR A N 1
ATOM 775 C CA . THR A 1 100 ? -9.094 36.406 5.867 1 87.06 100 THR A CA 1
ATOM 776 C C . THR A 1 100 ? -8.164 37.594 5.699 1 87.06 100 THR A C 1
ATOM 778 O O . THR A 1 100 ? -7.324 37.875 6.562 1 87.06 100 THR A O 1
ATOM 781 N N . ALA A 1 101 ? -8.336 38.188 4.594 1 84.75 101 ALA A N 1
ATOM 782 C CA . ALA A 1 101 ? -7.48 39.344 4.309 1 84.75 101 ALA A CA 1
ATOM 783 C C . ALA A 1 101 ? -7.477 40.344 5.473 1 84.75 101 ALA A C 1
ATOM 785 O O . ALA A 1 101 ? -8.539 40.75 5.953 1 84.75 101 ALA A O 1
ATOM 786 N N . GLY A 1 102 ? -6.328 40.688 5.93 1 84.38 102 GLY A N 1
ATOM 787 C CA . GLY A 1 102 ? -6.168 41.688 6.969 1 84.38 102 GLY A CA 1
ATOM 788 C C . GLY A 1 102 ? -6.445 41.156 8.359 1 84.38 102 GLY A C 1
ATOM 789 O O . GLY A 1 102 ? -6.145 41.812 9.359 1 84.38 102 GLY A O 1
ATOM 790 N N . LYS A 1 103 ? -7.109 39.938 8.562 1 84.44 103 LYS A N 1
ATOM 791 C CA . LYS A 1 103 ? -7.496 39.406 9.867 1 84.44 103 LYS A CA 1
ATOM 792 C C . LYS A 1 103 ? -6.641 38.219 10.242 1 84.44 103 LYS A C 1
ATOM 794 O O . LYS A 1 103 ? -6.512 37.906 11.43 1 84.44 103 LYS A O 1
ATOM 799 N N . GLY A 1 104 ? -6.004 37.656 9.273 1 90 104 GLY A N 1
ATOM 800 C CA . GLY A 1 104 ? -5.102 36.562 9.594 1 90 104 GLY A CA 1
ATOM 801 C C . GLY A 1 104 ? -5.617 35.219 9.133 1 90 104 GLY A C 1
ATOM 802 O O . GLY A 1 104 ? -6.457 35.125 8.234 1 90 104 GLY A O 1
ATOM 803 N N . CYS A 1 105 ? -4.945 34.156 9.625 1 93.56 105 CYS A N 1
ATOM 804 C CA . CYS A 1 105 ? -5.281 32.781 9.289 1 93.56 105 CYS A CA 1
ATOM 805 C C . CYS A 1 105 ? -5.934 32.062 10.469 1 93.56 105 CYS A C 1
ATOM 807 O O . CYS A 1 105 ? -5.504 32.219 11.609 1 93.56 105 CYS A O 1
ATOM 809 N N . TYR A 1 106 ? -6.984 31.266 10.141 1 93.31 106 TYR A N 1
ATOM 810 C CA . TYR A 1 106 ? -7.73 30.578 11.188 1 93.31 106 TYR A CA 1
ATOM 811 C C . TYR A 1 106 ? -7.996 29.125 10.812 1 93.31 106 TYR A C 1
ATOM 813 O O . TYR A 1 106 ? -8.086 28.797 9.625 1 93.31 106 TYR A O 1
ATOM 821 N N . VAL A 1 107 ? -8.133 28.344 11.859 1 93.94 107 VAL A N 1
ATOM 822 C CA . VAL A 1 107 ? -8.523 26.953 11.625 1 93.94 107 VAL A CA 1
ATOM 823 C C . VAL A 1 107 ? -9.953 26.906 11.086 1 93.94 107 VAL A C 1
ATOM 825 O O . VAL A 1 107 ? -10.852 27.531 11.641 1 93.94 107 VAL A O 1
ATOM 828 N N . SER A 1 108 ? -10.109 26.156 9.969 1 93 108 SER A N 1
ATOM 829 C CA . SER A 1 108 ? -11.422 26.062 9.336 1 93 108 SER A CA 1
ATOM 830 C C . SER A 1 108 ? -12.391 25.25 10.18 1 93 108 SER A C 1
ATOM 832 O O . SER A 1 108 ? -11.984 24.344 10.914 1 93 108 SER A O 1
ATOM 834 N N . VAL A 1 109 ? -13.734 25.594 10.109 1 85.19 109 VAL A N 1
ATOM 835 C CA . VAL A 1 109 ? -14.789 24.859 10.797 1 85.19 109 VAL A CA 1
ATOM 836 C C . VAL A 1 109 ? -15.125 23.594 10.008 1 85.19 109 VAL A C 1
ATOM 838 O O . VAL A 1 109 ? -15.773 22.688 10.539 1 85.19 109 VAL A O 1
ATOM 841 N N . GLN A 1 110 ? -14.492 23.453 8.922 1 73.69 110 GLN A N 1
ATOM 842 C CA . GLN A 1 110 ? -14.891 22.375 8.031 1 73.69 110 GLN A CA 1
ATOM 843 C C . GLN A 1 110 ? -14.555 21.016 8.633 1 73.69 110 GLN A C 1
ATOM 845 O O . GLN A 1 110 ? -13.609 20.891 9.414 1 73.69 110 GLN A O 1
ATOM 850 N N . ASN A 1 111 ? -15.398 20.109 8.203 1 68.75 111 ASN A N 1
ATOM 851 C CA . ASN A 1 111 ? -15.266 18.719 8.617 1 68.75 111 ASN A CA 1
ATOM 852 C C . ASN A 1 111 ? -14.086 18.047 7.926 1 68.75 111 ASN A C 1
ATOM 854 O O . ASN A 1 111 ? -14 18.031 6.699 1 68.75 111 ASN A O 1
ATOM 858 N N . GLN A 1 112 ? -13.148 17.688 8.711 1 82.25 112 GLN A N 1
ATOM 859 C CA . GLN A 1 112 ? -11.938 17.016 8.219 1 82.25 112 GLN A CA 1
ATOM 860 C C . GLN A 1 112 ? -12.234 15.586 7.785 1 82.25 112 GLN A C 1
ATOM 862 O O . GLN A 1 112 ? -11.383 14.922 7.199 1 82.25 112 GLN A O 1
ATOM 867 N N . ASP A 1 113 ? -13.484 15.25 7.961 1 84.25 113 ASP A N 1
ATOM 868 C CA . ASP A 1 113 ? -13.867 13.867 7.672 1 84.25 113 ASP A CA 1
ATOM 869 C C . ASP A 1 113 ? -13.773 13.578 6.176 1 84.25 113 ASP A C 1
ATOM 871 O O . ASP A 1 113 ? -13.336 12.5 5.773 1 84.25 113 ASP A O 1
ATOM 875 N N . PHE A 1 114 ? -14.25 14.562 5.457 1 85.69 114 PHE A N 1
ATOM 876 C CA . PHE A 1 114 ? -14.227 14.352 4.012 1 85.69 114 PHE A CA 1
ATOM 877 C C . PHE A 1 114 ? -12.789 14.211 3.51 1 85.69 114 PHE A C 1
ATOM 879 O O . PHE A 1 114 ? -12.5 13.344 2.688 1 85.69 114 PHE A O 1
ATOM 886 N N . TYR A 1 115 ? -11.93 15.055 4.035 1 88.44 115 TYR A N 1
ATOM 887 C CA . TYR A 1 115 ? -10.516 14.984 3.664 1 88.44 115 TYR A CA 1
ATOM 888 C C . TYR A 1 115 ? -9.93 13.625 4.012 1 88.44 115 TYR A C 1
ATOM 890 O O . TYR A 1 115 ? -9.305 12.977 3.17 1 88.44 115 TYR A O 1
ATOM 898 N N . LEU A 1 116 ? -10.156 13.164 5.172 1 89.44 116 LEU A N 1
ATOM 899 C CA . LEU A 1 116 ? -9.609 11.898 5.637 1 89.44 116 LEU A CA 1
ATOM 900 C C . LEU A 1 116 ? -10.148 10.734 4.809 1 89.44 116 LEU A C 1
ATOM 902 O O . LEU A 1 116 ? -9.414 9.805 4.492 1 89.44 116 LEU A O 1
ATOM 906 N N . GLU A 1 117 ? -11.406 10.836 4.5 1 92.69 117 GLU A N 1
ATOM 907 C CA . GLU A 1 117 ? -12.016 9.797 3.68 1 92.69 117 GLU A CA 1
ATOM 908 C C . GLU A 1 117 ? -11.352 9.711 2.309 1 92.69 117 GLU A C 1
ATOM 910 O O . GLU A 1 117 ? -11.094 8.617 1.804 1 92.69 117 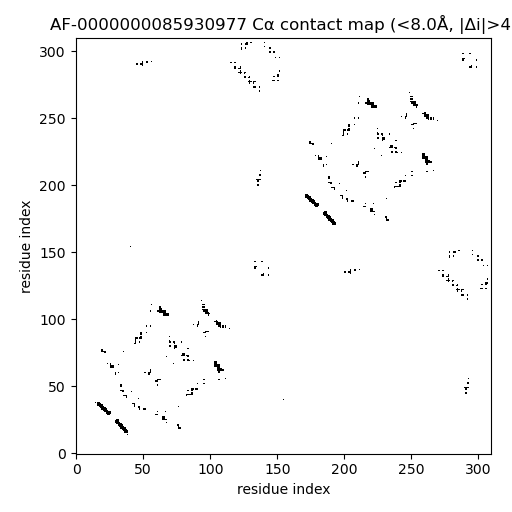GLU A O 1
ATOM 915 N N . GLU A 1 118 ? -11.148 10.836 1.797 1 9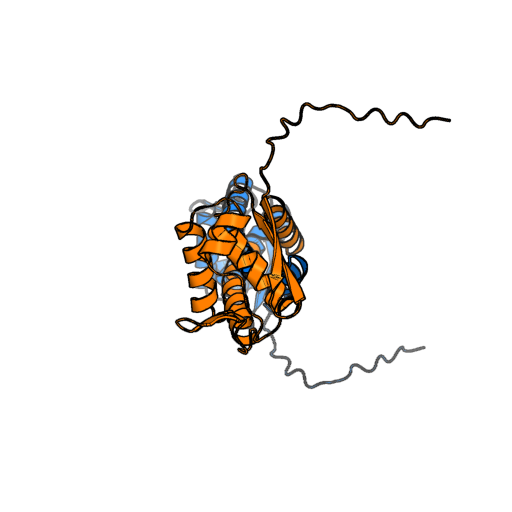4 118 GLU A N 1
ATOM 916 C CA . GLU A 1 118 ? -10.508 10.891 0.486 1 94 118 GLU A CA 1
ATOM 917 C C . GLU A 1 118 ? -9.102 10.305 0.539 1 94 118 GLU A C 1
ATOM 919 O O . GLU A 1 118 ? -8.695 9.555 -0.352 1 94 118 GLU A O 1
ATOM 924 N N . GLN A 1 119 ? -8.352 10.68 1.584 1 94.81 119 GLN A N 1
ATOM 925 C CA . GLN A 1 119 ? -7.004 10.148 1.737 1 94.81 119 GLN A CA 1
ATOM 926 C C . GLN A 1 119 ? -7.031 8.633 1.939 1 94.81 119 GLN A C 1
ATOM 928 O O . GLN A 1 119 ? -6.199 7.914 1.38 1 94.81 119 GLN A O 1
ATOM 933 N N . GLN A 1 120 ? -7.98 8.148 2.725 1 95.81 120 GLN A N 1
ATOM 934 C CA . GLN A 1 120 ? -8.117 6.719 2.957 1 95.81 120 GLN A CA 1
ATOM 935 C C . GLN A 1 120 ? -8.391 5.973 1.652 1 95.81 120 GLN A C 1
ATOM 937 O O . GLN A 1 120 ? -7.852 4.887 1.43 1 95.81 120 GLN A O 1
ATOM 942 N N . LYS A 1 121 ? -9.195 6.516 0.864 1 97.06 121 LYS A N 1
ATOM 943 C CA . LYS A 1 121 ? -9.484 5.902 -0.428 1 97.06 121 LYS A CA 1
ATOM 944 C C . LYS A 1 121 ? -8.219 5.785 -1.276 1 97.06 121 LYS A C 1
ATOM 946 O O . LYS A 1 121 ? -7.992 4.758 -1.923 1 97.06 121 LYS A O 1
ATOM 951 N N . LYS A 1 122 ? -7.453 6.84 -1.315 1 97.5 122 LYS A N 1
ATOM 952 C CA . LYS A 1 122 ? -6.195 6.82 -2.053 1 97.5 122 LYS A CA 1
ATOM 953 C C . LYS A 1 122 ? -5.262 5.734 -1.519 1 97.5 122 LYS A C 1
ATOM 955 O O . LYS A 1 122 ? -4.633 5.012 -2.293 1 97.5 122 LYS A O 1
ATOM 960 N N . ILE A 1 123 ? -5.191 5.637 -0.21 1 97.94 123 ILE A N 1
ATOM 961 C CA . ILE A 1 123 ? -4.367 4.617 0.427 1 97.94 123 ILE A CA 1
ATOM 962 C C . ILE A 1 123 ? -4.863 3.23 0.033 1 97.94 123 ILE A C 1
ATOM 964 O O . ILE A 1 123 ? -4.07 2.354 -0.314 1 97.94 123 ILE A O 1
ATOM 968 N N . GLU A 1 124 ? -6.137 3.057 0.043 1 97.31 124 GLU A N 1
ATOM 969 C CA . GLU A 1 124 ? -6.742 1.775 -0.312 1 97.31 124 GLU A CA 1
ATOM 970 C C . GLU A 1 124 ? -6.379 1.371 -1.738 1 97.31 124 GLU A C 1
ATOM 972 O O . GLU A 1 124 ? -6.172 0.189 -2.02 1 97.31 124 GLU A O 1
ATOM 977 N N . GLU A 1 125 ? -6.355 2.293 -2.529 1 97.69 125 GLU A N 1
ATOM 978 C CA . GLU A 1 125 ? -5.996 2.016 -3.916 1 97.69 125 GLU A CA 1
ATOM 979 C C . GLU A 1 125 ? -4.57 1.475 -4.02 1 97.69 125 GLU A C 1
ATOM 981 O O . GLU A 1 125 ? -4.324 0.492 -4.719 1 97.69 125 GLU A O 1
ATOM 986 N N . HIS A 1 126 ? -3.646 2.129 -3.332 1 98.25 126 HIS A N 1
ATOM 987 C CA . HIS A 1 126 ? -2.266 1.664 -3.324 1 98.25 126 HIS A CA 1
ATOM 988 C C . HIS A 1 126 ? -2.146 0.3 -2.65 1 98.25 126 HIS A C 1
ATOM 990 O O . HIS A 1 126 ? -1.436 -0.58 -3.143 1 98.25 126 HIS A O 1
ATOM 996 N N . PHE A 1 127 ? -2.918 0.105 -1.576 1 98.12 127 PHE A N 1
ATOM 997 C CA . PHE A 1 127 ? -2.893 -1.169 -0.867 1 98.12 127 PHE A CA 1
ATOM 998 C C . PHE A 1 127 ? -3.457 -2.285 -1.738 1 98.12 127 PHE A C 1
ATOM 1000 O O . PHE A 1 127 ? -2.938 -3.402 -1.738 1 98.12 127 PHE A O 1
ATOM 1007 N N . SER A 1 128 ? -4.523 -1.966 -2.457 1 96.88 128 SER A N 1
ATOM 1008 C CA . SER A 1 128 ? -5.133 -2.979 -3.314 1 96.88 128 SER A CA 1
ATOM 1009 C C . SER A 1 128 ? -4.145 -3.484 -4.359 1 96.88 128 SER A C 1
ATOM 1011 O O . SER A 1 128 ? -4.082 -4.684 -4.633 1 96.88 128 SER A O 1
ATOM 1013 N N . GLU A 1 129 ? -3.398 -2.535 -4.879 1 96.62 129 GLU A N 1
ATOM 1014 C CA . GLU A 1 129 ? -2.385 -2.922 -5.855 1 96.62 129 GLU A CA 1
ATOM 1015 C C . GLU A 1 129 ? -1.306 -3.793 -5.219 1 96.62 129 GLU A C 1
ATOM 1017 O O . GLU A 1 129 ? -0.923 -4.824 -5.773 1 96.62 129 GLU A O 1
ATOM 1022 N N . ALA A 1 130 ? -0.856 -3.395 -4.059 1 97.44 130 ALA A N 1
ATOM 1023 C CA . ALA A 1 130 ? 0.169 -4.156 -3.352 1 97.44 130 ALA A CA 1
ATOM 1024 C C . ALA A 1 130 ? -0.344 -5.543 -2.971 1 97.44 130 ALA A C 1
ATOM 1026 O O . ALA A 1 130 ? 0.375 -6.535 -3.104 1 97.44 130 ALA A O 1
ATOM 1027 N N . ILE A 1 131 ? -1.583 -5.641 -2.582 1 95.75 131 ILE A N 1
ATOM 1028 C CA . ILE A 1 131 ? -2.195 -6.895 -2.154 1 95.75 131 ILE A CA 1
ATOM 1029 C C . ILE A 1 131 ? -2.332 -7.836 -3.35 1 95.75 131 ILE A C 1
ATOM 1031 O O . ILE A 1 131 ? -2.08 -9.039 -3.232 1 95.75 131 ILE A O 1
ATOM 1035 N N . GLU A 1 132 ? -2.729 -7.27 -4.426 1 92.88 132 GLU A N 1
ATOM 1036 C CA . GLU A 1 132 ? -2.842 -8.086 -5.633 1 92.88 132 GLU A CA 1
ATOM 1037 C C . GLU A 1 132 ? -1.499 -8.703 -6.012 1 92.88 132 GLU A C 1
ATOM 1039 O O . GLU A 1 132 ? -1.426 -9.891 -6.332 1 92.88 132 GLU A O 1
ATOM 1044 N N . ILE A 1 133 ? -0.487 -7.938 -5.938 1 93.75 133 ILE A N 1
ATOM 1045 C CA . ILE A 1 133 ? 0.854 -8.422 -6.234 1 93.75 133 ILE A CA 1
ATOM 1046 C C . ILE A 1 133 ? 1.233 -9.523 -5.246 1 93.75 133 ILE A C 1
ATOM 1048 O O . ILE A 1 133 ? 1.734 -10.578 -5.641 1 93.75 133 ILE A O 1
ATOM 1052 N N . ALA A 1 134 ? 0.951 -9.312 -3.986 1 93.31 134 ALA A N 1
ATOM 1053 C CA . ALA A 1 134 ? 1.287 -10.273 -2.941 1 93.31 134 ALA A CA 1
ATOM 1054 C C . ALA A 1 134 ? 0.553 -11.594 -3.156 1 93.31 134 ALA A C 1
ATOM 1056 O O . ALA A 1 134 ? 1.155 -12.672 -3.07 1 93.31 134 ALA A O 1
ATOM 1057 N N . ARG A 1 135 ? -0.697 -11.5 -3.477 1 87.88 135 ARG A N 1
ATOM 1058 C CA . ARG A 1 135 ? -1.506 -12.703 -3.676 1 87.88 135 ARG A CA 1
ATOM 1059 C C . ARG A 1 135 ? -0.988 -13.523 -4.852 1 87.88 135 ARG A C 1
ATOM 1061 O O . ARG A 1 135 ? -0.824 -14.734 -4.742 1 87.88 135 ARG A O 1
ATOM 1068 N N . THR A 1 136 ? -0.677 -12.836 -5.84 1 87.44 136 THR A N 1
ATOM 1069 C CA . THR A 1 136 ? -0.263 -13.531 -7.051 1 87.44 136 THR A CA 1
ATOM 1070 C C . THR A 1 136 ? 1.146 -14.094 -6.895 1 87.44 136 THR A C 1
ATOM 1072 O O . THR A 1 136 ? 1.532 -15.016 -7.617 1 87.44 136 THR A O 1
ATOM 1075 N N . SER A 1 137 ? 1.854 -13.578 -5.961 1 88.81 137 SER A N 1
ATOM 1076 C CA . SER A 1 137 ? 3.244 -13.992 -5.801 1 88.81 137 SER A CA 1
ATOM 1077 C C . SER A 1 137 ? 3.42 -14.875 -4.57 1 88.81 137 SER A C 1
ATOM 1079 O O . SER A 1 137 ? 4.543 -15.234 -4.211 1 88.81 137 SER A O 1
ATOM 1081 N N . GLY A 1 138 ? 2.279 -15.141 -3.83 1 81.75 138 GLY A N 1
ATOM 1082 C CA . GLY A 1 138 ? 2.33 -16.016 -2.668 1 81.75 138 GLY A CA 1
ATOM 1083 C C . GLY A 1 138 ? 2.887 -15.328 -1.434 1 81.75 138 GLY A C 1
ATOM 1084 O O . GLY A 1 138 ? 3.432 -15.992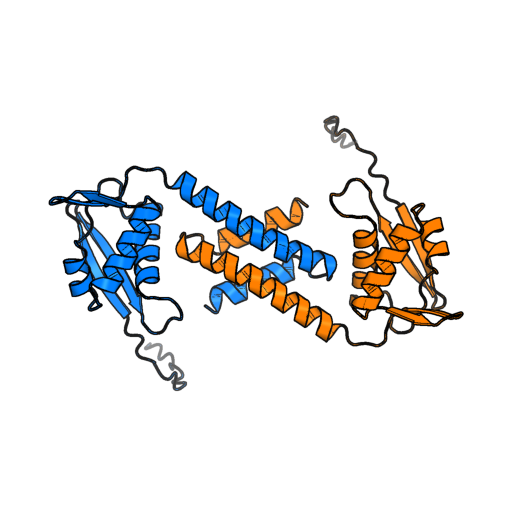 -0.545 1 81.75 138 GLY A O 1
ATOM 1085 N N . ILE A 1 139 ? 2.838 -14.062 -1.379 1 88.94 139 ILE A N 1
ATOM 1086 C CA . ILE A 1 139 ? 3.285 -13.305 -0.213 1 88.94 139 ILE A CA 1
ATOM 1087 C C . ILE A 1 139 ? 2.148 -13.203 0.803 1 88.94 139 ILE A C 1
ATOM 1089 O O . ILE A 1 139 ? 1.047 -12.766 0.47 1 88.94 139 ILE A O 1
ATOM 1093 N N . SER A 1 140 ? 2.42 -13.555 1.978 1 88.69 140 SER A N 1
ATOM 1094 C CA . SER A 1 140 ? 1.403 -13.656 3.018 1 88.69 140 SER A CA 1
ATOM 1095 C C . SER A 1 140 ? 1.068 -12.289 3.598 1 88.69 140 SER A C 1
ATOM 1097 O O . SER A 1 140 ? 1.842 -11.336 3.449 1 88.69 140 SER A O 1
ATOM 1099 N N . LEU A 1 141 ? -0.032 -12.234 4.266 1 94.25 141 LEU A N 1
ATOM 1100 C CA . LEU A 1 141 ? -0.429 -11.008 4.949 1 94.25 141 LEU A CA 1
ATOM 1101 C C . LEU A 1 141 ? 0.595 -10.625 6.012 1 94.25 141 LEU A C 1
ATOM 1103 O O . LEU A 1 141 ? 0.925 -9.445 6.164 1 94.25 141 LEU A O 1
ATOM 1107 N N . ASN A 1 142 ? 1.058 -11.617 6.727 1 95.88 142 ASN A N 1
ATOM 1108 C CA . ASN A 1 142 ? 2.039 -11.336 7.77 1 95.88 142 ASN A CA 1
ATOM 1109 C C . ASN A 1 142 ? 3.295 -10.688 7.195 1 95.88 142 ASN A C 1
ATOM 1111 O O . ASN A 1 142 ? 3.826 -9.742 7.777 1 95.88 142 ASN A O 1
ATOM 1115 N N . LYS A 1 143 ? 3.729 -11.188 6.105 1 94 143 LYS A N 1
ATOM 1116 C CA . LYS A 1 143 ? 4.898 -10.602 5.461 1 94 143 LYS A CA 1
ATOM 1117 C C . LYS A 1 143 ? 4.602 -9.18 4.973 1 94 143 LYS A C 1
ATOM 1119 O O . LYS A 1 143 ? 5.453 -8.297 5.074 1 94 143 LYS A O 1
ATOM 1124 N N . LEU A 1 144 ? 3.434 -8.969 4.449 1 97.12 144 LEU A N 1
ATOM 1125 C CA . LEU A 1 144 ? 3.014 -7.641 4.012 1 97.12 144 LEU A CA 1
ATOM 1126 C C . LEU A 1 144 ? 3.037 -6.652 5.176 1 97.12 144 LEU A C 1
ATOM 1128 O O . LEU A 1 144 ? 3.531 -5.531 5.035 1 97.12 144 LEU A O 1
ATOM 1132 N N . VAL A 1 145 ? 2.492 -7.07 6.277 1 97.75 145 VAL A N 1
ATOM 1133 C CA . VAL A 1 145 ? 2.432 -6.215 7.457 1 97.75 145 VAL A CA 1
ATOM 1134 C C . VAL A 1 145 ? 3.848 -5.887 7.926 1 97.75 145 VAL A C 1
ATOM 1136 O O . VAL A 1 145 ? 4.141 -4.738 8.273 1 97.75 145 VAL A O 1
ATOM 1139 N N . ASP A 1 146 ? 4.672 -6.871 7.875 1 97 146 ASP A N 1
ATOM 1140 C CA . ASP A 1 146 ? 6.062 -6.656 8.266 1 97 146 ASP A CA 1
ATOM 1141 C C . ASP A 1 146 ? 6.738 -5.633 7.352 1 97 146 ASP A C 1
ATOM 1143 O O . ASP A 1 146 ? 7.441 -4.742 7.828 1 97 146 ASP A O 1
ATOM 1147 N N . LEU A 1 147 ? 6.512 -5.812 6.125 1 96.81 147 LEU A N 1
ATOM 1148 C CA . LEU A 1 147 ? 7.094 -4.902 5.145 1 96.81 147 LEU A CA 1
ATOM 1149 C C . LEU A 1 147 ? 6.566 -3.484 5.336 1 96.81 147 LEU A C 1
ATOM 1151 O O . LEU A 1 147 ? 7.34 -2.523 5.336 1 96.81 147 LEU A O 1
ATOM 1155 N N . LEU A 1 148 ? 5.293 -3.354 5.492 1 97.88 148 LEU A N 1
ATOM 1156 C CA . LEU A 1 148 ? 4.664 -2.059 5.727 1 97.88 148 LEU A CA 1
ATOM 1157 C C . LEU A 1 148 ? 5.262 -1.377 6.953 1 97.88 148 LEU A C 1
ATOM 1159 O O . LEU A 1 148 ? 5.609 -0.195 6.902 1 97.88 148 LEU A O 1
ATOM 1163 N N . THR A 1 149 ? 5.371 -2.113 8.047 1 96.94 149 THR A N 1
ATOM 1164 C CA . THR A 1 149 ? 5.871 -1.587 9.312 1 96.94 149 THR A CA 1
ATOM 1165 C C . THR A 1 149 ? 7.32 -1.13 9.172 1 96.94 149 THR A C 1
ATOM 1167 O O . THR A 1 149 ? 7.684 -0.044 9.633 1 96.94 149 THR A O 1
ATOM 1170 N N . LEU A 1 150 ? 8.086 -1.943 8.523 1 95.69 150 LEU A N 1
ATOM 1171 C CA . LEU A 1 150 ? 9.5 -1.626 8.312 1 95.69 150 LEU A CA 1
ATOM 1172 C C . LEU A 1 150 ? 9.648 -0.338 7.512 1 95.69 150 LEU A C 1
ATOM 1174 O O . LEU A 1 150 ? 10.445 0.533 7.879 1 95.69 150 LEU A O 1
ATOM 1178 N N . LEU A 1 151 ? 8.883 -0.205 6.496 1 95 151 LEU A N 1
ATOM 1179 C CA . LEU A 1 151 ? 8.969 0.963 5.625 1 95 151 LEU A CA 1
ATOM 1180 C C . LEU A 1 151 ? 8.492 2.217 6.352 1 95 151 LEU A C 1
ATOM 1182 O O . LEU A 1 151 ? 9.055 3.299 6.168 1 95 151 LEU A O 1
ATOM 1186 N N . TYR A 1 152 ? 7.469 2.084 7.168 1 94.06 152 TYR A N 1
ATOM 1187 C CA . TYR A 1 152 ? 6.93 3.209 7.926 1 94.06 152 TYR A CA 1
ATOM 1188 C C . TYR A 1 152 ? 7.949 3.73 8.93 1 94.06 152 TYR A C 1
ATOM 1190 O O . TYR A 1 152 ? 8.086 4.941 9.117 1 94.06 152 TYR A O 1
ATOM 1198 N N . GLU A 1 153 ? 8.664 2.838 9.531 1 89.69 153 GLU A N 1
ATOM 1199 C CA . GLU A 1 153 ? 9.625 3.207 10.57 1 89.69 153 GLU A CA 1
ATOM 1200 C C . GLU A 1 153 ? 10.938 3.695 9.969 1 89.69 153 GLU A C 1
ATOM 1202 O O . GLU A 1 153 ? 11.688 4.434 10.609 1 89.69 153 GLU A O 1
ATOM 1207 N N . GLU A 1 154 ? 11.398 3.15 8.867 1 79.56 154 GLU A N 1
ATOM 1208 C CA . GLU A 1 154 ? 12.648 3.551 8.234 1 79.56 154 GLU A CA 1
ATOM 1209 C C . GLU A 1 154 ? 12.625 5.027 7.852 1 79.56 154 GLU A C 1
ATOM 1211 O O . GLU A 1 154 ? 13.656 5.703 7.906 1 79.56 154 GLU A O 1
ATOM 1216 N N . ASP A 1 155 ? 11.445 5.512 7.488 1 62.31 155 ASP A N 1
ATOM 1217 C CA . ASP A 1 155 ? 11.438 6.918 7.102 1 62.31 155 ASP A CA 1
ATOM 1218 C C . ASP A 1 155 ? 11.164 7.82 8.305 1 62.31 155 ASP A C 1
ATOM 1220 O O . ASP A 1 155 ? 10.164 7.652 9 1 62.31 155 ASP A O 1
ATOM 1224 N N . MET B 1 1 ? -26.125 -35.125 28.031 1 26.38 1 MET B N 1
ATOM 1225 C CA . MET B 1 1 ? -26.703 -33.812 27.875 1 26.38 1 MET B CA 1
ATOM 1226 C C . MET B 1 1 ? -26.297 -33.188 26.547 1 26.38 1 MET B C 1
ATOM 1228 O O . MET B 1 1 ? -25.109 -33.031 26.266 1 26.38 1 MET B O 1
ATOM 1232 N N . LYS B 1 2 ? -27.234 -33.375 25.438 1 28.03 2 LYS B N 1
ATOM 1233 C CA . LYS B 1 2 ? -27.125 -33.188 24 1 28.03 2 LYS B CA 1
ATOM 1234 C C . LYS B 1 2 ? -27.016 -31.688 23.656 1 28.03 2 LYS B C 1
ATOM 1236 O O . LYS B 1 2 ? -27.922 -30.906 23.984 1 28.03 2 LYS B O 1
ATOM 1241 N N . LEU B 1 3 ? -25.828 -31.078 23.719 1 30.38 3 LEU B N 1
ATOM 1242 C CA . LEU B 1 3 ? -25.609 -29.656 23.547 1 30.38 3 LEU B CA 1
ATOM 1243 C C . LEU B 1 3 ? -26.156 -29.188 22.188 1 30.38 3 LEU B C 1
ATOM 1245 O O . LEU B 1 3 ? -25.656 -29.609 21.141 1 30.38 3 LEU B O 1
ATOM 1249 N N . SER B 1 4 ? -27.516 -29 22.078 1 30.36 4 SER B N 1
ATOM 1250 C CA . SER B 1 4 ? -28.219 -28.562 20.891 1 30.36 4 SER B CA 1
ATOM 1251 C C . SER B 1 4 ? -27.828 -27.141 20.516 1 30.36 4 SER B C 1
ATOM 1253 O O . SER B 1 4 ? -28.203 -26.188 21.203 1 30.36 4 SER B O 1
ATOM 1255 N N . CYS B 1 5 ? -26.641 -26.891 20.141 1 33.97 5 CYS B N 1
ATOM 1256 C CA . CYS B 1 5 ? -26.328 -25.531 19.75 1 33.97 5 CYS B CA 1
ATOM 1257 C C . CYS B 1 5 ? -27.172 -25.078 18.578 1 33.97 5 CYS B C 1
ATOM 1259 O O . CYS B 1 5 ? -27.203 -25.75 17.531 1 33.97 5 CYS B O 1
ATOM 1261 N N . PRO B 1 6 ? -28.25 -24.297 18.812 1 32.88 6 PRO B N 1
ATOM 1262 C CA . PRO B 1 6 ? -29.125 -23.875 17.719 1 32.88 6 PRO B CA 1
ATOM 1263 C C . PRO B 1 6 ? -28.375 -23.062 16.656 1 32.88 6 PRO B C 1
ATOM 1265 O O . PRO B 1 6 ? -27.688 -22.109 16.984 1 32.88 6 PRO B O 1
ATOM 1268 N N . ILE B 1 7 ? -27.953 -23.734 15.617 1 32.56 7 ILE B N 1
ATOM 1269 C CA . ILE B 1 7 ? -27.312 -23.172 14.438 1 32.56 7 ILE B CA 1
ATOM 1270 C C . ILE B 1 7 ? -28.25 -22.141 13.797 1 32.56 7 ILE B C 1
ATOM 1272 O O . ILE B 1 7 ? -29.391 -22.453 13.484 1 32.56 7 ILE B O 1
ATOM 1276 N N . ASP B 1 8 ? -28.266 -20.875 14.281 1 32.19 8 ASP B N 1
ATOM 1277 C CA . ASP B 1 8 ? -29.016 -19.812 13.648 1 32.19 8 ASP B CA 1
ATOM 1278 C C . ASP B 1 8 ? -28.875 -19.859 12.125 1 32.19 8 ASP B C 1
ATOM 1280 O O . ASP B 1 8 ? -27.75 -19.875 11.609 1 32.19 8 ASP B O 1
ATOM 1284 N N . ASN B 1 9 ? -29.859 -20.312 11.352 1 25.19 9 ASN B N 1
ATOM 1285 C CA . ASN B 1 9 ? -30.109 -20.516 9.93 1 25.19 9 ASN B CA 1
ATOM 1286 C C . ASN B 1 9 ? -30.078 -19.203 9.156 1 25.19 9 ASN B C 1
ATOM 1288 O O . ASN B 1 9 ? -31.125 -18.625 8.867 1 25.19 9 ASN B O 1
ATOM 1292 N N . ARG B 1 10 ? -29.469 -18.172 9.688 1 33.78 10 ARG B N 1
ATOM 1293 C CA . ARG B 1 10 ? -29.469 -17.078 8.719 1 33.78 10 ARG B CA 1
ATOM 1294 C C . ARG B 1 10 ? -29.234 -17.594 7.309 1 33.78 10 ARG B C 1
ATOM 1296 O O . ARG B 1 10 ? -28.391 -18.469 7.094 1 33.78 10 ARG B O 1
ATOM 1303 N N . LEU B 1 11 ? -30.234 -17.547 6.398 1 32.28 11 LEU B N 1
ATOM 1304 C CA . LEU B 1 11 ? -30.312 -17.938 4.996 1 32.28 11 LEU B CA 1
ATOM 1305 C C . LEU B 1 11 ? -29.094 -17.422 4.219 1 32.28 11 LEU B C 1
ATOM 1307 O O . LEU B 1 11 ? -29.031 -16.234 3.893 1 32.28 11 LEU B O 1
ATOM 1311 N N . VAL B 1 12 ? -27.984 -17.688 4.695 1 34.28 12 VAL B N 1
ATOM 1312 C CA . VAL B 1 12 ? -26.812 -17.422 3.859 1 34.28 12 VAL B CA 1
ATOM 1313 C C . VAL B 1 12 ? -27.016 -18.047 2.479 1 34.28 12 VAL B C 1
ATOM 1315 O O . VAL B 1 12 ? -27.328 -19.234 2.365 1 34.28 12 VAL B O 1
ATOM 1318 N N . THR B 1 13 ? -27.719 -17.422 1.612 1 35.72 13 THR B N 1
ATOM 1319 C CA . THR B 1 13 ? -27.672 -17.906 0.236 1 35.72 13 THR B CA 1
ATOM 1320 C C . THR B 1 13 ? -26.297 -18.5 -0.089 1 35.72 13 THR B C 1
ATOM 1322 O O . THR B 1 13 ? -25.297 -17.797 -0.045 1 35.72 13 THR B O 1
ATOM 1325 N N . TYR B 1 14 ? -26.031 -19.672 0.354 1 36.81 14 TYR B N 1
ATOM 1326 C CA . TYR B 1 14 ? -24.891 -20.516 -0.007 1 36.81 14 TYR B CA 1
ATOM 1327 C C . TYR B 1 14 ? -24.641 -20.469 -1.508 1 36.81 14 TYR B C 1
ATOM 1329 O O . TYR B 1 14 ? -25.484 -20.859 -2.307 1 36.81 14 TYR B O 1
ATOM 1337 N N . TYR B 1 15 ? -24.344 -19.266 -2.062 1 41.59 15 TYR B N 1
ATOM 1338 C CA . TYR B 1 15 ? -23.891 -19.422 -3.439 1 41.59 15 TYR B CA 1
ATOM 1339 C C . TYR B 1 15 ? -22.922 -20.594 -3.553 1 41.59 15 TYR B C 1
ATOM 1341 O O . TYR B 1 15 ? -22.047 -20.75 -2.703 1 41.59 15 TYR B O 1
ATOM 1349 N N . THR B 1 16 ? -23.391 -21.797 -3.852 1 45.03 16 THR B N 1
ATOM 1350 C CA . THR B 1 16 ? -22.547 -22.922 -4.215 1 45.03 16 THR B CA 1
ATOM 1351 C C . THR B 1 16 ? -21.312 -22.438 -4.98 1 45.03 16 THR B C 1
ATOM 1353 O O . THR B 1 16 ? -21.438 -21.844 -6.055 1 45.03 16 THR B O 1
ATOM 1356 N N . VAL B 1 17 ? -20.453 -21.938 -4.238 1 53.06 17 VAL B N 1
ATOM 1357 C CA . VAL B 1 17 ? -19.188 -21.641 -4.906 1 53.06 17 VAL B CA 1
ATOM 1358 C C . VAL B 1 17 ? -18.641 -22.922 -5.539 1 53.06 17 VAL B C 1
ATOM 1360 O O . VAL B 1 17 ? -18.531 -23.953 -4.879 1 53.06 17 VAL B O 1
ATOM 1363 N N . LEU B 1 18 ? -19 -23.125 -6.777 1 57.19 18 LEU B N 1
ATOM 1364 C CA . LEU B 1 18 ? -18.375 -24.25 -7.477 1 57.19 18 LEU B CA 1
ATOM 1365 C C . LEU B 1 18 ? -16.859 -24.172 -7.391 1 57.19 18 LEU B C 1
ATOM 1367 O O . LEU B 1 18 ? -16.266 -23.172 -7.801 1 57.19 18 LEU B O 1
ATOM 1371 N N . VAL B 1 19 ? -16.344 -24.828 -6.43 1 66.31 19 VAL B N 1
ATOM 1372 C CA . VAL B 1 19 ? -14.898 -24.969 -6.32 1 66.31 19 VAL B CA 1
ATOM 1373 C C . VAL B 1 19 ? -14.469 -26.297 -6.953 1 66.31 19 VAL B C 1
ATOM 1375 O O . VAL B 1 19 ? -15.062 -27.344 -6.691 1 66.31 19 VAL B O 1
ATOM 1378 N N . ASN B 1 20 ? -13.734 -26.203 -8.008 1 70.5 20 ASN B N 1
ATOM 1379 C CA . ASN B 1 20 ? -13.148 -27.406 -8.594 1 70.5 20 ASN B CA 1
ATOM 1380 C C . ASN B 1 20 ? -11.773 -27.703 -8 1 70.5 20 ASN B C 1
ATOM 1382 O O . ASN B 1 20 ? -10.906 -26.828 -7.957 1 70.5 20 ASN B O 1
ATOM 1386 N N . VAL B 1 21 ? -11.734 -28.844 -7.355 1 70.06 21 VAL B N 1
ATOM 1387 C CA . VAL B 1 21 ? -10.469 -29.266 -6.754 1 70.06 21 VAL B CA 1
ATOM 1388 C C . VAL B 1 21 ? -9.891 -30.438 -7.555 1 70.06 21 VAL B C 1
ATOM 1390 O O . VAL B 1 21 ? -10.609 -31.359 -7.918 1 70.06 21 VAL B O 1
ATOM 1393 N N . ILE B 1 22 ? -8.766 -30.281 -8.016 1 72 22 ILE B N 1
ATOM 1394 C CA . ILE B 1 22 ? -8.125 -31.375 -8.742 1 72 22 ILE B CA 1
ATOM 1395 C C . ILE B 1 22 ? -6.867 -31.828 -7.996 1 72 22 ILE B C 1
ATOM 1397 O O . ILE B 1 22 ? -6.172 -31 -7.395 1 72 22 ILE B O 1
ATOM 1401 N N . GLN B 1 23 ? -6.785 -33.125 -7.82 1 73.25 23 GLN B N 1
ATOM 1402 C CA . GLN B 1 23 ? -5.539 -33.75 -7.375 1 73.25 23 GLN B CA 1
ATOM 1403 C C . GLN B 1 23 ? -4.852 -34.469 -8.516 1 73.25 23 GLN B C 1
ATOM 1405 O O . GLN B 1 23 ? -5.461 -35.344 -9.172 1 73.25 23 GLN B O 1
ATOM 1410 N N . TYR B 1 24 ? -3.768 -33.906 -8.977 1 71.62 24 TYR B N 1
ATOM 1411 C CA . TYR B 1 24 ? -3.012 -34.531 -10.07 1 71.62 24 TYR B CA 1
ATOM 1412 C C . TYR B 1 24 ? -1.687 -35.094 -9.562 1 71.62 24 TYR B C 1
ATOM 1414 O O . TYR B 1 24 ? -0.954 -34.406 -8.836 1 71.62 24 TYR B O 1
ATOM 1422 N N . ARG B 1 25 ? -1.523 -36.344 -9.805 1 69.5 25 ARG B N 1
ATOM 1423 C CA . ARG B 1 25 ? -0.257 -36.969 -9.438 1 69.5 25 ARG B CA 1
ATOM 1424 C C . ARG B 1 25 ? 0.786 -36.781 -10.531 1 69.5 25 ARG B C 1
ATOM 1426 O O . ARG B 1 25 ? 0.585 -37.219 -11.664 1 69.5 25 ARG B O 1
ATOM 1433 N N . THR B 1 26 ? 1.838 -36.094 -10.203 1 69 26 THR B N 1
ATOM 1434 C CA . THR B 1 26 ? 2.928 -35.844 -11.133 1 69 26 THR B CA 1
ATOM 1435 C C . THR B 1 26 ? 3.842 -37.031 -11.258 1 69 26 THR B C 1
ATOM 1437 O O . THR B 1 26 ? 3.693 -38.031 -10.516 1 69 26 THR B O 1
ATOM 1440 N N . GLU B 1 27 ? 4.543 -37.062 -12.297 1 66.75 27 GLU B N 1
ATOM 1441 C CA . GLU B 1 27 ? 5.453 -38.188 -12.523 1 66.75 27 GLU B CA 1
ATOM 1442 C C . GLU B 1 27 ? 6.34 -38.438 -11.305 1 66.75 27 GLU B C 1
ATOM 1444 O O . GLU B 1 27 ? 6.691 -39.562 -11.008 1 66.75 27 GLU B O 1
ATOM 1449 N N . GLY B 1 28 ? 6.648 -37.438 -10.516 1 63.12 28 GLY B N 1
ATOM 1450 C CA . GLY B 1 28 ? 7.488 -37.594 -9.336 1 63.12 28 GLY B CA 1
ATOM 1451 C C . GLY B 1 28 ? 6.711 -38 -8.102 1 63.12 28 GLY B C 1
ATOM 1452 O O . GLY B 1 28 ? 7.289 -38.156 -7.02 1 63.12 28 GLY B O 1
ATOM 1453 N N . GLY B 1 29 ? 5.312 -38.344 -8.312 1 65.94 29 GLY B N 1
ATOM 1454 C CA . GLY B 1 29 ? 4.492 -38.781 -7.195 1 65.94 29 GLY B CA 1
ATOM 1455 C C . GLY B 1 29 ? 3.885 -37.625 -6.41 1 65.94 29 GLY B C 1
ATOM 1456 O O . GLY B 1 29 ? 3.193 -37.844 -5.414 1 65.94 29 GLY B O 1
ATOM 1457 N N . GLU B 1 30 ? 4.207 -36.531 -6.914 1 66.38 30 GLU B N 1
ATOM 1458 C CA . GLU B 1 30 ? 3.658 -35.406 -6.172 1 66.38 30 GLU B CA 1
ATOM 1459 C C . GLU B 1 30 ? 2.268 -35.031 -6.68 1 66.38 30 GLU B C 1
ATOM 1461 O O . GLU B 1 30 ? 1.938 -35.281 -7.84 1 66.38 30 GLU B O 1
ATOM 1466 N N . ILE B 1 31 ? 1.412 -34.656 -5.684 1 72.25 31 ILE B N 1
ATOM 1467 C CA . ILE B 1 31 ? 0.021 -34.375 -6.02 1 72.25 31 ILE B CA 1
ATOM 1468 C C . ILE B 1 31 ? -0.173 -32.875 -6.203 1 72.25 31 ILE B C 1
ATOM 1470 O O . ILE B 1 31 ? 0.219 -32.062 -5.34 1 72.25 31 ILE B O 1
ATOM 1474 N N . LEU B 1 32 ? -0.587 -32.5 -7.469 1 80.62 32 LEU B N 1
ATOM 1475 C CA . LEU B 1 32 ? -0.993 -31.125 -7.734 1 80.62 32 LEU B CA 1
ATOM 1476 C C . LEU B 1 32 ? -2.447 -30.906 -7.336 1 80.62 32 LEU B C 1
ATOM 1478 O O . LEU B 1 32 ? -3.346 -31.578 -7.844 1 80.62 32 LEU B O 1
ATOM 1482 N N . GLU B 1 33 ? -2.662 -30.156 -6.25 1 85.62 33 GLU B N 1
ATOM 1483 C CA . GLU B 1 33 ? -4.008 -29.812 -5.805 1 85.62 33 GLU B CA 1
ATOM 1484 C C . GLU B 1 33 ? -4.344 -28.359 -6.129 1 85.62 33 GLU B C 1
ATOM 1486 O O . GLU B 1 33 ? -3.68 -27.438 -5.648 1 85.62 33 GLU B O 1
ATOM 1491 N N . ILE B 1 34 ? -5.359 -28.203 -6.98 1 89.69 34 ILE B N 1
ATOM 1492 C CA . ILE B 1 34 ? -5.773 -26.859 -7.387 1 89.69 34 ILE B CA 1
ATOM 1493 C C . ILE B 1 34 ? -7.27 -26.688 -7.141 1 89.69 34 ILE B C 1
ATOM 1495 O O . ILE B 1 34 ? -8.062 -27.562 -7.465 1 89.69 34 ILE B O 1
ATOM 1499 N N . VAL B 1 35 ? -7.633 -25.578 -6.496 1 88 35 VAL B N 1
ATOM 1500 C CA . VAL B 1 35 ? -9.023 -25.219 -6.254 1 88 35 VAL B CA 1
ATOM 1501 C C . VAL B 1 35 ? -9.359 -23.906 -6.949 1 88 35 VAL B C 1
ATOM 1503 O O . VAL B 1 35 ? -8.656 -22.906 -6.77 1 88 35 VAL B O 1
ATOM 1506 N N . VAL B 1 36 ? -10.375 -23.969 -7.773 1 89.19 36 VAL B N 1
ATOM 1507 C CA . VAL B 1 36 ? -10.75 -22.75 -8.477 1 89.19 36 VAL B CA 1
ATOM 1508 C C . VAL B 1 36 ? -12.227 -22.453 -8.258 1 89.19 36 VAL B C 1
ATOM 1510 O O . VAL B 1 36 ? -13.023 -23.375 -8.047 1 89.19 36 VAL B O 1
ATOM 1513 N N . SER B 1 37 ? -12.516 -21.172 -8.195 1 86.94 37 SER B N 1
ATOM 1514 C CA . SER B 1 37 ? -13.906 -20.766 -8.008 1 86.94 37 SER B CA 1
ATOM 1515 C C . SER B 1 37 ? -14.25 -19.578 -8.922 1 86.94 37 SER B C 1
ATOM 1517 O O . SER B 1 37 ? -13.438 -18.672 -9.109 1 86.94 37 SER B O 1
ATOM 1519 N N . ASN B 1 38 ? -15.445 -19.672 -9.445 1 81.88 38 ASN B N 1
ATOM 1520 C CA . ASN B 1 38 ? -15.898 -18.562 -10.266 1 81.88 38 ASN B CA 1
ATOM 1521 C C . ASN B 1 38 ? -16.594 -17.484 -9.422 1 81.8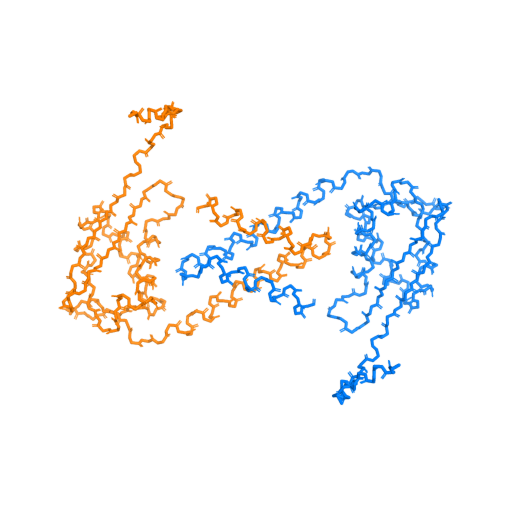8 38 ASN B C 1
ATOM 1523 O O . ASN B 1 38 ? -17.141 -16.531 -9.969 1 81.88 38 ASN B O 1
ATOM 1527 N N . LYS B 1 39 ? -16.625 -17.578 -8.156 1 76.75 39 LYS B N 1
ATOM 1528 C CA . LYS B 1 39 ? -17.344 -16.641 -7.285 1 76.75 39 LYS B CA 1
ATOM 1529 C C . LYS B 1 39 ? -16.422 -15.539 -6.777 1 76.75 39 LYS B C 1
ATOM 1531 O O . LYS B 1 39 ? -16.875 -14.617 -6.09 1 76.75 39 LYS B O 1
ATOM 1536 N N . THR B 1 40 ? -15.227 -15.727 -7.117 1 75.88 40 THR B N 1
ATOM 1537 C CA . THR B 1 40 ? -14.273 -14.711 -6.688 1 75.88 40 THR B CA 1
ATOM 1538 C C . THR B 1 40 ? -14.062 -13.672 -7.785 1 75.88 40 THR B C 1
ATOM 1540 O O . THR B 1 40 ? -14.398 -13.906 -8.945 1 75.88 40 THR B O 1
ATOM 1543 N N . SER B 1 41 ? -13.641 -12.492 -7.32 1 77.5 41 SER B N 1
ATOM 1544 C CA . SER B 1 41 ? -13.375 -11.43 -8.281 1 77.5 41 SER B CA 1
ATOM 1545 C C . SER B 1 41 ? -12.102 -11.711 -9.07 1 77.5 41 SER B C 1
ATOM 1547 O O . SER B 1 41 ? -11.797 -11.008 -10.039 1 77.5 41 SER B O 1
ATOM 1549 N N . ARG B 1 42 ? -11.531 -12.836 -8.883 1 83.06 42 ARG B N 1
ATOM 1550 C CA . ARG B 1 42 ? -10.266 -13.133 -9.555 1 83.06 42 ARG B CA 1
ATOM 1551 C C . ARG B 1 42 ? -10.492 -14.062 -10.75 1 83.06 42 ARG B C 1
ATOM 1553 O O . ARG B 1 42 ? -11.195 -15.062 -10.641 1 83.06 42 ARG B O 1
ATOM 1560 N N . PRO B 1 43 ? -9.734 -13.711 -11.758 1 90.06 43 PRO B N 1
ATOM 1561 C CA . PRO B 1 43 ? -9.844 -14.586 -12.93 1 90.06 43 PRO B CA 1
ATOM 1562 C C . PRO B 1 43 ? -9.344 -16 -12.656 1 90.06 43 PRO B C 1
ATOM 1564 O O . PRO B 1 43 ? -8.383 -16.188 -11.898 1 90.06 43 PRO B O 1
ATOM 1567 N N . LEU B 1 44 ? -9.883 -16.938 -13.336 1 92.56 44 LEU B N 1
ATOM 1568 C CA . LEU B 1 44 ? -9.57 -18.344 -13.117 1 92.56 44 LEU B CA 1
ATOM 1569 C C . LEU B 1 44 ? -8.102 -18.641 -13.406 1 92.56 44 LEU B C 1
ATOM 1571 O O . LEU B 1 44 ? -7.457 -19.391 -12.68 1 92.56 44 LEU B O 1
ATOM 1575 N N . TYR B 1 45 ? -7.582 -18.016 -14.531 1 95 45 TYR B N 1
ATOM 1576 C CA . TYR B 1 45 ? -6.191 -18.297 -14.883 1 95 45 TYR B CA 1
ATOM 1577 C C . TYR B 1 45 ? -5.25 -17.797 -13.789 1 95 45 TYR B C 1
ATOM 1579 O O . TYR B 1 45 ? -4.211 -18.422 -13.531 1 95 45 TYR B O 1
ATOM 1587 N N . GLU B 1 46 ? -5.672 -16.781 -13.172 1 92.69 46 GLU B N 1
ATOM 1588 C CA . GLU B 1 46 ? -4.855 -16.25 -12.086 1 92.69 46 GLU B CA 1
ATOM 1589 C C . GLU B 1 46 ? -4.906 -17.156 -10.859 1 92.69 46 GLU B C 1
ATOM 1591 O O . GLU B 1 46 ? -3.904 -17.312 -10.156 1 92.69 46 GLU B O 1
ATOM 1596 N N . GLN B 1 47 ? -6.055 -17.672 -10.602 1 90.69 47 GLN B N 1
ATOM 1597 C CA . GLN B 1 47 ? -6.203 -18.609 -9.492 1 90.69 47 GLN B CA 1
ATOM 1598 C C . GLN B 1 47 ? -5.293 -19.812 -9.672 1 90.69 47 GLN B C 1
ATOM 1600 O O . GLN B 1 47 ? -4.594 -20.219 -8.742 1 90.69 47 GLN B O 1
ATOM 1605 N N . ILE B 1 48 ? -5.246 -20.266 -10.828 1 93.38 48 ILE B N 1
ATOM 1606 C CA . ILE B 1 48 ? -4.434 -21.438 -11.148 1 93.38 48 ILE B CA 1
ATOM 1607 C C . ILE B 1 48 ? -2.955 -21.094 -11 1 93.38 48 ILE B C 1
ATOM 1609 O O . ILE B 1 48 ? -2.221 -21.781 -10.297 1 93.38 48 ILE B O 1
ATOM 1613 N N . ALA B 1 49 ? -2.598 -20 -11.695 1 94.25 49 ALA B N 1
ATOM 1614 C CA . ALA B 1 49 ? -1.195 -19.578 -11.68 1 94.25 49 ALA B CA 1
ATOM 1615 C C . ALA B 1 49 ? -0.711 -19.344 -10.25 1 94.25 49 ALA B C 1
ATOM 1617 O O . ALA B 1 49 ? 0.369 -19.797 -9.867 1 94.25 49 ALA B O 1
ATOM 1618 N N . THR B 1 50 ? -1.519 -18.703 -9.492 1 91.88 50 THR B N 1
ATOM 1619 C CA . THR B 1 50 ? -1.137 -18.359 -8.125 1 91.88 50 THR B CA 1
ATOM 1620 C C . THR B 1 50 ? -0.952 -19.609 -7.281 1 91.88 50 THR B C 1
ATOM 1622 O O . THR B 1 50 ? 0.01 -19.719 -6.516 1 91.88 50 THR B O 1
ATOM 1625 N N . GLN B 1 51 ? -1.812 -20.531 -7.395 1 90.5 51 GLN B N 1
ATOM 1626 C CA . GLN B 1 51 ? -1.728 -21.75 -6.605 1 90.5 51 GLN B CA 1
ATOM 1627 C C . GLN B 1 51 ? -0.507 -22.578 -7.004 1 90.5 51 GLN B C 1
ATOM 1629 O O . GLN B 1 51 ? 0.181 -23.141 -6.141 1 90.5 51 GLN B O 1
ATOM 1634 N N . ILE B 1 52 ? -0.202 -22.594 -8.273 1 92.19 52 ILE B N 1
ATOM 1635 C CA . ILE B 1 52 ? 0.97 -23.344 -8.719 1 92.19 52 ILE B CA 1
ATOM 1636 C C . ILE B 1 52 ? 2.24 -22.641 -8.234 1 92.19 52 ILE B C 1
ATOM 1638 O O . ILE B 1 52 ? 3.156 -23.297 -7.727 1 92.19 52 ILE B O 1
ATOM 1642 N N . LYS B 1 53 ? 2.275 -21.344 -8.352 1 92.12 53 LYS B N 1
ATOM 1643 C CA . LYS B 1 53 ? 3.416 -20.594 -7.832 1 92.12 53 LYS B CA 1
ATOM 1644 C C . LYS B 1 53 ? 3.629 -20.875 -6.348 1 92.12 53 LYS B C 1
ATOM 1646 O O . LYS B 1 53 ? 4.758 -21.109 -5.91 1 92.12 53 LYS B O 1
ATOM 1651 N N . THR B 1 54 ? 2.521 -20.859 -5.621 1 88.06 54 THR B N 1
ATOM 1652 C CA . THR B 1 54 ? 2.586 -21.094 -4.184 1 88.06 54 THR B CA 1
ATOM 1653 C C . THR B 1 54 ? 3.146 -22.484 -3.881 1 88.06 54 THR B C 1
ATOM 1655 O O . THR B 1 54 ? 3.99 -22.641 -2.996 1 88.06 54 THR B O 1
ATOM 1658 N N . GLN B 1 55 ? 2.734 -23.422 -4.625 1 89.06 55 GLN B N 1
ATOM 1659 C CA . GLN B 1 55 ? 3.195 -24.797 -4.406 1 89.06 55 GLN B CA 1
ATOM 1660 C C . GLN B 1 55 ? 4.672 -24.938 -4.773 1 89.06 55 GLN B C 1
ATOM 1662 O O . GLN B 1 55 ? 5.402 -25.703 -4.129 1 89.06 55 GLN B O 1
ATOM 1667 N N . ILE B 1 56 ? 5.133 -24.203 -5.738 1 90.25 56 ILE B N 1
ATOM 1668 C CA . ILE B 1 56 ? 6.539 -24.234 -6.125 1 90.25 56 ILE B CA 1
ATOM 1669 C C . ILE B 1 56 ? 7.379 -23.531 -5.055 1 90.25 56 ILE B C 1
ATOM 1671 O O . ILE B 1 56 ? 8.398 -24.078 -4.609 1 90.25 56 ILE B O 1
ATOM 1675 N N . MET B 1 57 ? 6.895 -22.469 -4.594 1 86.06 57 MET B N 1
ATOM 1676 C CA . MET B 1 57 ? 7.637 -21.672 -3.621 1 86.06 57 MET B CA 1
ATOM 1677 C C . MET B 1 57 ? 7.676 -22.359 -2.266 1 86.06 57 MET B C 1
ATOM 1679 O O . MET B 1 57 ? 8.641 -22.219 -1.514 1 86.06 57 MET B O 1
ATOM 1683 N N . SER B 1 58 ? 6.648 -23.094 -1.952 1 83.69 58 SER B N 1
ATOM 1684 C CA . SER B 1 58 ? 6.59 -23.812 -0.68 1 83.69 58 SER B CA 1
ATOM 1685 C C . SER B 1 58 ? 7.398 -25.109 -0.733 1 83.69 58 SER B C 1
ATOM 1687 O O . SER B 1 58 ? 7.668 -25.719 0.302 1 83.69 58 SER B O 1
ATOM 1689 N N . GLY B 1 59 ? 7.688 -25.469 -1.936 1 85.75 59 GLY B N 1
ATOM 1690 C CA . GLY B 1 59 ? 8.445 -26.703 -2.107 1 85.75 59 GLY B CA 1
ATOM 1691 C C . GLY B 1 59 ? 7.559 -27.906 -2.332 1 85.75 59 GLY B C 1
ATOM 1692 O O . GLY B 1 59 ? 8.055 -29.016 -2.512 1 85.75 59 GLY B O 1
ATOM 1693 N N . ASP B 1 60 ? 6.254 -27.781 -2.33 1 85.69 60 ASP B N 1
ATOM 1694 C CA . ASP B 1 60 ? 5.344 -28.891 -2.611 1 85.69 60 ASP B CA 1
ATOM 1695 C C . ASP B 1 60 ? 5.52 -29.391 -4.039 1 85.69 60 ASP B C 1
ATOM 1697 O O . ASP B 1 60 ? 5.32 -30.578 -4.312 1 85.69 60 ASP B O 1
ATOM 1701 N N . LEU B 1 61 ? 5.875 -28.453 -4.91 1 88.69 61 LEU B N 1
ATOM 1702 C CA . LEU B 1 61 ? 6.297 -28.766 -6.27 1 88.69 61 LEU B CA 1
ATOM 1703 C C . LEU B 1 61 ? 7.777 -28.469 -6.465 1 88.69 61 LEU B C 1
ATOM 1705 O O . LEU B 1 61 ? 8.211 -27.328 -6.285 1 88.69 61 LEU B O 1
ATOM 1709 N N . LYS B 1 62 ? 8.5 -29.406 -6.82 1 88.81 62 LYS B N 1
ATOM 1710 C CA . LYS B 1 62 ? 9.953 -29.266 -6.852 1 88.81 62 LYS B CA 1
ATOM 1711 C C . LYS B 1 62 ? 10.445 -28.984 -8.266 1 88.81 62 LYS B C 1
ATOM 1713 O O . LYS B 1 62 ? 9.797 -29.375 -9.242 1 88.81 62 LYS B O 1
ATOM 1718 N N . ALA B 1 63 ? 11.648 -28.422 -8.266 1 90.5 63 ALA B N 1
ATOM 1719 C CA . ALA B 1 63 ? 12.281 -28.172 -9.555 1 90.5 63 ALA B CA 1
ATOM 1720 C C . ALA B 1 63 ? 12.43 -29.469 -10.352 1 90.5 63 ALA B C 1
ATOM 1722 O O . ALA B 1 63 ? 12.789 -30.516 -9.797 1 90.5 63 ALA B O 1
ATOM 1723 N N . GLY B 1 64 ? 12.047 -29.266 -11.602 1 89.62 64 GLY B N 1
ATOM 1724 C CA . GLY B 1 64 ? 12.211 -30.406 -12.484 1 89.62 64 GLY B CA 1
ATOM 1725 C C . GLY B 1 64 ? 10.984 -31.312 -12.516 1 89.62 64 GLY B C 1
ATOM 1726 O O . GLY B 1 64 ? 10.891 -32.219 -13.359 1 89.62 64 GLY B O 1
ATOM 1727 N N . GLU B 1 65 ? 10.086 -31.094 -11.648 1 90 65 GLU B N 1
ATOM 1728 C CA . GLU B 1 65 ? 8.883 -31.906 -11.609 1 90 65 GLU B CA 1
ATOM 1729 C C . GLU B 1 65 ? 7.949 -31.578 -12.773 1 90 65 GLU B C 1
ATOM 1731 O O . GLU B 1 65 ? 7.785 -30.422 -13.133 1 90 65 GLU B O 1
ATOM 1736 N N . ALA B 1 66 ? 7.301 -32.656 -13.25 1 91 66 ALA B N 1
ATOM 1737 C CA . ALA B 1 66 ? 6.391 -32.469 -14.375 1 91 66 ALA B CA 1
ATOM 1738 C C . ALA B 1 66 ? 5.031 -31.969 -13.914 1 91 66 ALA B C 1
ATOM 1740 O O . ALA B 1 66 ? 4.527 -32.375 -12.867 1 91 66 ALA B O 1
ATOM 1741 N N . LEU B 1 67 ? 4.496 -31.141 -14.68 1 93.31 67 LEU B N 1
ATOM 1742 C CA . LEU B 1 67 ? 3.121 -30.688 -14.492 1 93.31 67 LEU B CA 1
ATOM 1743 C C . LEU B 1 67 ? 2.189 -31.344 -15.5 1 93.31 67 LEU B C 1
ATOM 1745 O O . LEU B 1 67 ? 2.633 -31.812 -16.562 1 93.31 67 LEU B O 1
ATOM 1749 N N . PRO B 1 68 ? 0.912 -31.375 -15.109 1 91.62 68 PRO B N 1
ATOM 1750 C CA . PRO B 1 68 ? -0.022 -31.859 -16.125 1 91.62 68 PRO B CA 1
ATOM 1751 C C . PRO B 1 68 ? -0.004 -31 -17.391 1 91.62 68 PRO B C 1
ATOM 1753 O O . PRO B 1 68 ? 0.323 -29.812 -17.344 1 91.62 68 PRO B O 1
ATOM 1756 N N . SER B 1 69 ? -0.392 -31.656 -18.531 1 90.88 69 SER B N 1
ATOM 1757 C CA . SER B 1 69 ? -0.547 -30.875 -19.75 1 90.88 69 SER B CA 1
ATOM 1758 C C . SER B 1 69 ? -1.679 -29.859 -19.625 1 90.88 69 SER B C 1
ATOM 1760 O O . SER B 1 69 ? -2.561 -30 -18.7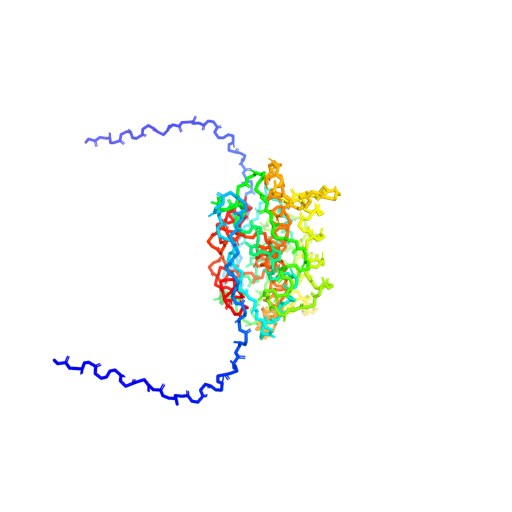81 1 90.88 69 SER B O 1
ATOM 1762 N N . ILE B 1 70 ? -1.65 -28.844 -20.453 1 93.88 70 ILE B N 1
ATOM 1763 C CA . ILE B 1 70 ? -2.693 -27.828 -20.469 1 93.88 70 ILE B CA 1
ATOM 1764 C C . ILE B 1 70 ? -4.059 -28.484 -20.656 1 93.88 70 ILE B C 1
ATOM 1766 O O . ILE B 1 70 ? -5.008 -28.188 -19.938 1 93.88 70 ILE B O 1
ATOM 1770 N N . ARG B 1 71 ? -4.113 -29.375 -21.562 1 93.56 71 ARG B N 1
ATOM 1771 C CA . ARG B 1 71 ? -5.375 -30.047 -21.875 1 93.56 71 ARG B CA 1
ATOM 1772 C C . ARG B 1 71 ? -5.828 -30.922 -20.719 1 93.56 71 ARG B C 1
ATOM 1774 O O . ARG B 1 71 ? -7.016 -30.953 -20.391 1 93.56 71 ARG B O 1
ATOM 1781 N N . ALA B 1 72 ? -4.949 -31.688 -20.109 1 91.19 72 ALA B N 1
ATOM 1782 C CA . ALA B 1 72 ? -5.27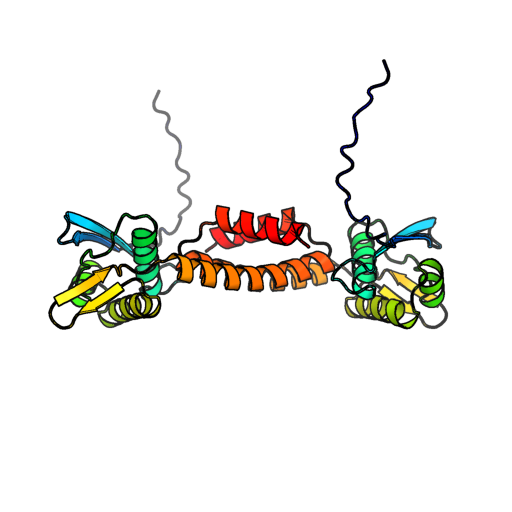7 -32.562 -19 1 91.19 72 ALA B CA 1
ATOM 1783 C C . ALA B 1 72 ? -5.785 -31.766 -17.797 1 91.19 72 ALA B C 1
ATOM 1785 O O . ALA B 1 72 ? -6.766 -32.156 -17.156 1 91.19 72 ALA B O 1
ATOM 1786 N N . LEU B 1 73 ? -5.156 -30.703 -17.516 1 91.75 73 LEU B N 1
ATOM 1787 C CA . LEU B 1 73 ? -5.562 -29.875 -16.391 1 91.75 73 LEU B CA 1
ATOM 1788 C C . LEU B 1 73 ? -6.918 -29.219 -16.656 1 91.75 73 LEU B C 1
ATOM 1790 O O . LEU B 1 73 ? -7.773 -29.172 -15.766 1 91.75 73 LEU B O 1
ATOM 1794 N N . ALA B 1 74 ? -7.043 -28.672 -17.891 1 94.38 74 ALA B N 1
ATOM 1795 C CA . ALA B 1 74 ? -8.328 -28.094 -18.266 1 94.38 74 ALA B CA 1
ATOM 1796 C C . ALA B 1 74 ? -9.469 -29.078 -18.062 1 94.38 74 ALA B C 1
ATOM 1798 O O . ALA B 1 74 ? -10.5 -28.75 -17.5 1 94.38 74 ALA B O 1
ATOM 1799 N N . LYS B 1 75 ? -9.219 -30.25 -18.5 1 91.75 75 LYS B N 1
ATOM 1800 C CA . LYS B 1 75 ? -10.219 -31.312 -18.375 1 91.75 75 LYS B CA 1
ATOM 1801 C C . LYS B 1 75 ? -10.508 -31.609 -16.906 1 91.75 75 LYS B C 1
ATOM 1803 O O . LYS B 1 75 ? -11.672 -31.703 -16.5 1 91.75 75 LYS B O 1
ATOM 1808 N N . SER B 1 76 ? -9.516 -31.734 -16.062 1 88.38 76 SER B N 1
ATOM 1809 C CA . SER B 1 76 ? -9.664 -32.094 -14.656 1 88.38 76 SER B CA 1
ATOM 1810 C C . SER B 1 76 ? -10.398 -31 -13.883 1 88.38 76 SER B C 1
ATOM 1812 O O . SER B 1 76 ? -11.172 -31.297 -12.969 1 88.38 76 SER B O 1
ATOM 1814 N N . LEU B 1 77 ? -10.203 -29.766 -14.266 1 89.69 77 LEU B N 1
ATOM 1815 C CA . LEU B 1 77 ? -10.789 -28.641 -13.547 1 89.69 77 LEU B CA 1
ATOM 1816 C C . LEU B 1 77 ? -12.117 -28.234 -14.172 1 89.69 77 LEU B C 1
ATOM 1818 O O . LEU B 1 77 ? -12.82 -27.375 -13.633 1 89.69 77 LEU B O 1
ATOM 1822 N N . HIS B 1 78 ? -12.383 -28.797 -15.312 1 90.5 78 HIS B N 1
ATOM 1823 C CA . HIS B 1 78 ? -13.594 -28.484 -16.062 1 90.5 78 HIS B CA 1
ATOM 1824 C C . HIS B 1 78 ? -13.641 -27 -16.422 1 90.5 78 HIS B C 1
ATOM 1826 O O . HIS B 1 78 ? -14.641 -26.328 -16.188 1 90.5 78 HIS B O 1
ATOM 1832 N N . ILE B 1 79 ? -12.586 -26.5 -16.984 1 92.69 79 ILE B N 1
ATOM 1833 C CA . ILE B 1 79 ? -12.516 -25.141 -17.484 1 92.69 79 ILE B CA 1
ATOM 1834 C C . ILE B 1 79 ? -11.891 -25.125 -18.875 1 92.69 79 ILE B C 1
ATOM 1836 O O . ILE B 1 79 ? -11.422 -26.156 -19.359 1 92.69 79 ILE B O 1
ATOM 1840 N N . SER B 1 80 ? -11.883 -23.969 -19.516 1 94.81 80 SER B N 1
ATOM 1841 C CA . SER B 1 80 ? -11.461 -23.891 -20.906 1 94.81 80 SER B CA 1
ATOM 1842 C C . SER B 1 80 ? -9.945 -24.062 -21.031 1 94.81 80 SER B C 1
ATOM 1844 O O . SER B 1 80 ? -9.195 -23.672 -20.141 1 94.81 80 SER B O 1
ATOM 1846 N N . VAL B 1 81 ? -9.523 -24.672 -22.156 1 96.56 81 VAL B N 1
ATOM 1847 C CA . VAL B 1 81 ? -8.117 -24.844 -22.5 1 96.56 81 VAL B CA 1
ATOM 1848 C C . VAL B 1 81 ? -7.43 -23.484 -22.547 1 96.56 81 VAL B C 1
ATOM 1850 O O . VAL B 1 81 ? -6.297 -23.328 -22.078 1 96.56 81 VAL B O 1
ATOM 1853 N N . LEU B 1 82 ? -8.125 -22.5 -23.047 1 97.88 82 LEU B N 1
ATOM 1854 C CA . LEU B 1 82 ? -7.57 -21.156 -23.203 1 97.88 82 LEU B CA 1
ATOM 1855 C C . LEU B 1 82 ? -7.23 -20.562 -21.828 1 97.88 82 LEU B C 1
ATOM 1857 O O . LEU B 1 82 ? -6.199 -19.906 -21.688 1 97.88 82 LEU B O 1
ATOM 1861 N N . THR B 1 83 ? -8.102 -20.766 -20.859 1 97.19 83 THR B N 1
ATOM 1862 C CA . THR B 1 83 ? -7.891 -20.25 -19.516 1 97.19 83 THR B CA 1
ATOM 1863 C C . THR B 1 83 ? -6.652 -20.891 -18.891 1 97.19 83 THR B C 1
ATOM 1865 O O . THR B 1 83 ? -5.816 -20.188 -18.312 1 97.19 83 THR B O 1
ATOM 1868 N N . VAL B 1 84 ? -6.559 -22.188 -19.031 1 96.19 84 VAL B N 1
ATOM 1869 C CA . VAL B 1 84 ? -5.398 -22.875 -18.484 1 96.19 84 VAL B CA 1
ATOM 1870 C C . VAL B 1 84 ? -4.137 -22.453 -19.219 1 96.19 84 VAL B C 1
ATOM 1872 O O . VAL B 1 84 ? -3.082 -22.266 -18.625 1 96.19 84 VAL B O 1
ATOM 1875 N N . GLN B 1 85 ? -4.246 -22.328 -20.484 1 97.69 85 GLN B N 1
ATOM 1876 C CA . GLN B 1 85 ? -3.109 -21.875 -21.281 1 97.69 85 GLN B CA 1
ATOM 1877 C C . GLN B 1 85 ? -2.592 -20.531 -20.781 1 97.69 85 GLN B C 1
ATOM 1879 O O . GLN B 1 85 ? -1.382 -20.328 -20.656 1 97.69 85 GLN B O 1
ATOM 1884 N N . LYS B 1 86 ? -3.49 -19.641 -20.547 1 97.62 86 LYS B N 1
ATOM 1885 C CA . LYS B 1 86 ? -3.117 -18.328 -20.031 1 97.62 86 LYS B CA 1
ATOM 1886 C C . LYS B 1 86 ? -2.355 -18.438 -18.719 1 97.62 86 LYS B C 1
ATOM 1888 O O . LYS B 1 86 ? -1.39 -17.719 -18.484 1 97.62 86 LYS B O 1
ATOM 1893 N N . ALA B 1 87 ? -2.777 -19.312 -17.875 1 96.94 87 ALA B N 1
ATOM 1894 C CA . ALA B 1 87 ? -2.107 -19.531 -16.594 1 96.94 87 ALA B CA 1
ATOM 1895 C C . ALA B 1 87 ? -0.685 -20.047 -16.812 1 96.94 87 ALA B C 1
ATOM 1897 O O . ALA B 1 87 ? 0.257 -19.562 -16.172 1 96.94 87 ALA B O 1
ATOM 1898 N N . TYR B 1 88 ? -0.521 -21 -17.703 1 96.38 88 TYR B N 1
ATOM 1899 C CA . TYR B 1 88 ? 0.788 -21.578 -17.969 1 96.38 88 TYR B CA 1
ATOM 1900 C C . TYR B 1 88 ? 1.714 -20.562 -18.625 1 96.38 88 TYR B C 1
ATOM 1902 O O . TYR B 1 88 ? 2.914 -20.547 -18.359 1 96.38 88 TYR B O 1
ATOM 1910 N N . ASP B 1 89 ? 1.12 -19.734 -19.469 1 96.94 89 ASP B N 1
ATOM 1911 C CA . ASP B 1 89 ? 1.907 -18.672 -20.078 1 96.94 89 ASP B CA 1
ATOM 1912 C C . ASP B 1 89 ? 2.461 -17.719 -19.031 1 96.94 89 ASP B C 1
ATOM 1914 O O . ASP B 1 89 ? 3.627 -17.312 -19.094 1 96.94 89 ASP B O 1
ATOM 1918 N N . LEU B 1 90 ? 1.615 -17.391 -18.141 1 94.56 90 LEU B N 1
ATOM 1919 C CA . LEU B 1 90 ? 2.035 -16.5 -17.062 1 94.56 90 LEU B CA 1
ATOM 1920 C C . LEU B 1 90 ? 3.148 -17.141 -16.234 1 94.56 90 LEU B C 1
ATOM 1922 O O . LEU B 1 90 ? 4.156 -16.484 -15.945 1 94.56 90 LEU B O 1
ATOM 1926 N N . LEU B 1 91 ? 3 -18.391 -15.891 1 95.06 91 LEU B N 1
ATOM 1927 C CA . LEU B 1 91 ? 3.994 -19.125 -15.117 1 95.06 91 LEU B CA 1
ATOM 1928 C C . LEU B 1 91 ? 5.328 -19.172 -15.852 1 95.06 91 LEU B C 1
ATOM 1930 O O . LEU B 1 91 ? 6.387 -19.047 -15.234 1 95.06 91 LEU B O 1
ATOM 1934 N N . GLN B 1 92 ? 5.195 -19.375 -17.141 1 94.5 92 GLN B N 1
ATOM 1935 C CA . GLN B 1 92 ? 6.398 -19.438 -17.953 1 94.5 92 GLN B CA 1
ATOM 1936 C C . GLN B 1 92 ? 7.082 -18.078 -18.047 1 94.5 92 GLN B C 1
ATOM 1938 O O . GLN B 1 92 ? 8.297 -17.969 -17.859 1 94.5 92 GLN B O 1
ATOM 1943 N N . THR B 1 93 ? 6.316 -17.031 -18.297 1 92.38 93 THR B N 1
ATOM 1944 C CA . THR B 1 93 ? 6.844 -15.68 -18.391 1 92.38 93 THR B CA 1
ATOM 1945 C C . THR B 1 93 ? 7.531 -15.273 -17.094 1 92.38 93 THR B C 1
ATOM 1947 O O . THR B 1 93 ? 8.586 -14.625 -17.125 1 92.38 93 THR B O 1
ATOM 1950 N N . ASP B 1 94 ? 6.992 -15.758 -15.992 1 91.12 94 ASP B N 1
ATOM 1951 C CA . ASP B 1 94 ? 7.523 -15.406 -14.68 1 91.12 94 ASP B CA 1
ATOM 1952 C C . ASP B 1 94 ? 8.695 -16.312 -14.297 1 91.12 94 ASP B C 1
ATOM 1954 O O . ASP B 1 94 ? 9.344 -16.094 -13.266 1 91.12 94 ASP B O 1
ATOM 1958 N N . GLY B 1 95 ? 8.891 -17.328 -15.102 1 92.31 95 GLY B N 1
ATOM 1959 C CA . GLY B 1 95 ? 10.07 -18.156 -14.945 1 92.31 95 GLY B CA 1
ATOM 1960 C C . GLY B 1 95 ? 9.844 -19.344 -14.023 1 92.31 95 GLY B C 1
ATOM 1961 O O . GLY B 1 95 ? 10.797 -19.984 -13.578 1 92.31 95 GLY B O 1
ATOM 1962 N N . PHE B 1 96 ? 8.617 -19.719 -13.68 1 93.88 96 PHE B N 1
ATOM 1963 C CA . PHE B 1 96 ? 8.32 -20.781 -12.719 1 93.88 96 PHE B CA 1
ATOM 1964 C C . PHE B 1 96 ? 8.312 -22.141 -13.406 1 93.88 96 PHE B C 1
ATOM 1966 O O . PHE B 1 96 ? 8.594 -23.156 -12.781 1 93.88 96 PHE B O 1
ATOM 1973 N N . ILE B 1 97 ? 7.938 -22.078 -14.742 1 94.75 97 ILE B N 1
ATOM 1974 C CA . ILE B 1 97 ? 7.895 -23.344 -15.461 1 94.75 97 ILE B CA 1
ATOM 1975 C C . ILE B 1 97 ? 8.586 -23.203 -16.812 1 94.75 97 ILE B C 1
ATOM 1977 O O . ILE B 1 97 ? 8.844 -22.078 -17.266 1 94.75 97 ILE B O 1
ATOM 1981 N N . GLU B 1 98 ? 8.891 -24.297 -17.312 1 94.25 98 GLU B N 1
ATOM 1982 C CA . GLU B 1 98 ? 9.453 -24.375 -18.656 1 94.25 98 GLU B CA 1
ATOM 1983 C C . GLU B 1 98 ? 8.75 -25.453 -19.484 1 94.25 98 GLU B C 1
ATOM 1985 O O . GLU B 1 98 ? 8.383 -26.516 -18.953 1 94.25 98 GLU B O 1
ATOM 1990 N N . THR B 1 99 ? 8.562 -25.094 -20.672 1 91.25 99 THR B N 1
ATOM 1991 C CA . THR B 1 99 ? 7.898 -26.031 -21.562 1 91.25 99 THR B CA 1
ATOM 1992 C C . THR B 1 99 ? 8.883 -26.578 -22.594 1 91.25 99 THR B C 1
ATOM 1994 O O . THR B 1 99 ? 9.68 -25.844 -23.156 1 91.25 99 THR B O 1
ATOM 1997 N N . THR B 1 100 ? 8.93 -27.891 -22.703 1 86.88 100 THR B N 1
ATOM 1998 C CA . THR B 1 100 ? 9.719 -28.547 -23.734 1 86.88 100 THR B CA 1
ATOM 1999 C C . THR B 1 100 ? 8.805 -29.188 -24.781 1 86.88 100 THR B C 1
ATOM 2001 O O . THR B 1 100 ? 7.941 -30 -24.438 1 86.88 100 THR B O 1
ATOM 2004 N N . ALA B 1 101 ? 9.008 -28.75 -25.953 1 84.5 101 ALA B N 1
ATOM 2005 C CA . ALA B 1 101 ? 8.164 -29.281 -27.031 1 84.5 101 ALA B CA 1
ATOM 2006 C C . ALA B 1 101 ? 8.148 -30.797 -27.016 1 84.5 101 ALA B C 1
ATOM 2008 O O . ALA B 1 101 ? 9.195 -31.438 -26.984 1 84.5 101 ALA B O 1
ATOM 2009 N N . GLY B 1 102 ? 6.98 -31.359 -27.016 1 84.25 102 GLY B N 1
ATOM 2010 C CA . GLY B 1 102 ? 6.805 -32.781 -27.094 1 84.25 102 GLY B CA 1
ATOM 2011 C C . GLY B 1 102 ? 7.047 -33.5 -25.781 1 84.25 102 GLY B C 1
ATOM 2012 O O . GLY B 1 102 ? 6.734 -34.688 -25.641 1 84.25 102 GLY B O 1
ATOM 2013 N N . LYS B 1 103 ? 7.691 -32.875 -24.734 1 84.12 103 LYS B N 1
ATOM 2014 C CA . LYS B 1 103 ? 8.047 -33.531 -23.469 1 84.12 103 LYS B CA 1
ATOM 2015 C C . LYS B 1 103 ? 7.168 -33.031 -22.328 1 84.12 103 LYS B C 1
ATOM 2017 O O . LYS B 1 103 ? 6.98 -33.719 -21.328 1 84.12 103 LYS B O 1
ATOM 2022 N N . GLY B 1 104 ? 6.562 -31.906 -22.547 1 89.94 104 GLY B N 1
ATOM 2023 C CA . GLY B 1 104 ? 5.645 -31.422 -21.516 1 89.94 104 GLY B CA 1
ATOM 2024 C C . GLY B 1 104 ? 6.16 -30.203 -20.781 1 89.94 104 GLY B C 1
ATOM 2025 O O . GLY B 1 104 ? 7.02 -29.484 -21.297 1 89.94 104 GLY B O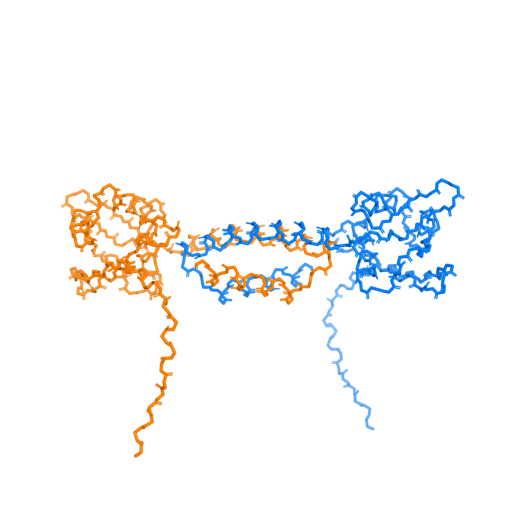 1
ATOM 2026 N N . CYS B 1 105 ? 5.477 -29.875 -19.672 1 93.5 105 CYS B N 1
ATOM 2027 C CA . CYS B 1 105 ? 5.809 -28.719 -18.844 1 93.5 105 CYS B CA 1
ATOM 2028 C C . CYS B 1 105 ? 6.43 -29.156 -17.516 1 93.5 105 CYS B C 1
ATOM 2030 O O . CYS B 1 105 ? 5.973 -30.125 -16.906 1 93.5 105 CYS B O 1
ATOM 2032 N N . TYR B 1 106 ? 7.484 -28.406 -17.109 1 93.25 106 TYR B N 1
ATOM 2033 C CA . TYR B 1 106 ? 8.203 -28.766 -15.883 1 93.25 106 TYR B CA 1
ATOM 2034 C C . TYR B 1 106 ? 8.461 -27.531 -15.023 1 93.25 106 TYR B C 1
ATOM 2036 O O . TYR B 1 106 ? 8.57 -26.406 -15.539 1 93.25 106 TYR B O 1
ATOM 2044 N N . VAL B 1 107 ? 8.555 -27.828 -13.742 1 93.88 107 VAL B N 1
ATOM 2045 C CA . VAL B 1 107 ? 8.938 -26.75 -12.836 1 93.88 107 VAL B CA 1
ATOM 2046 C C . VAL B 1 107 ? 10.375 -26.328 -13.117 1 93.88 107 VAL B C 1
ATOM 2048 O O . VAL B 1 107 ? 11.273 -27.172 -13.211 1 93.88 107 VAL B O 1
ATOM 2051 N N . SER B 1 108 ? 10.562 -24.984 -13.273 1 92.94 108 SER B N 1
ATOM 2052 C CA . SER B 1 108 ? 11.891 -24.453 -13.594 1 92.94 108 SER B CA 1
ATOM 2053 C C . SER B 1 108 ? 12.836 -24.578 -12.406 1 92.94 108 SER B C 1
ATOM 2055 O O . SER B 1 108 ? 12.406 -24.547 -11.25 1 92.94 108 SER B O 1
ATOM 2057 N N . VAL B 1 109 ? 14.18 -24.766 -12.68 1 85.19 109 VAL B N 1
ATOM 2058 C CA . VAL B 1 109 ? 15.219 -24.812 -11.656 1 85.19 109 VAL B CA 1
ATOM 2059 C C . VAL B 1 109 ? 15.562 -23.391 -11.195 1 85.19 109 VAL B C 1
ATOM 2061 O O . VAL B 1 109 ? 16.188 -23.219 -10.148 1 85.19 109 VAL B O 1
ATOM 2064 N N . GLN B 1 110 ? 14.961 -22.484 -11.82 1 73.94 110 GLN B N 1
ATOM 2065 C CA . GLN B 1 110 ? 15.375 -21.109 -11.562 1 73.94 110 GLN B CA 1
ATOM 2066 C C . GLN B 1 110 ? 15.016 -20.672 -10.148 1 73.94 110 GLN B C 1
ATOM 2068 O O . GLN B 1 110 ? 14.047 -21.172 -9.57 1 73.94 110 GLN B O 1
ATOM 2073 N N . ASN B 1 111 ? 15.867 -19.781 -9.734 1 68.94 111 ASN B N 1
ATOM 2074 C CA . ASN B 1 111 ? 15.711 -19.188 -8.406 1 68.94 111 ASN B CA 1
ATOM 2075 C C . ASN B 1 111 ? 14.539 -18.219 -8.359 1 68.94 111 ASN B C 1
ATOM 2077 O O . ASN B 1 111 ? 14.477 -17.266 -9.156 1 68.94 111 ASN B O 1
ATOM 2081 N N . GLN B 1 112 ? 13.594 -18.547 -7.586 1 82.12 112 GLN B N 1
ATOM 2082 C CA . GLN B 1 112 ? 12.391 -17.734 -7.422 1 82.12 112 GLN B CA 1
ATOM 2083 C C . GLN B 1 112 ? 12.688 -16.484 -6.613 1 82.12 112 GLN B C 1
ATOM 2085 O O . GLN B 1 112 ? 11.844 -15.586 -6.512 1 82.12 112 GLN B O 1
ATOM 2090 N N . ASP B 1 113 ? 13.93 -16.406 -6.215 1 84.25 113 ASP B N 1
ATOM 2091 C CA . ASP B 1 113 ? 14.312 -15.289 -5.352 1 84.25 113 ASP B CA 1
ATOM 2092 C C . ASP B 1 113 ? 14.25 -13.969 -6.109 1 84.25 113 ASP B C 1
ATOM 2094 O O . ASP B 1 113 ? 13.812 -12.953 -5.562 1 84.25 113 ASP B O 1
ATOM 2098 N N . PHE B 1 114 ? 14.75 -14.078 -7.316 1 85.56 114 PHE B N 1
ATOM 2099 C CA . PHE B 1 114 ? 14.758 -12.844 -8.094 1 85.56 114 PHE B CA 1
ATOM 2100 C C . PHE B 1 114 ? 13.344 -12.359 -8.352 1 85.56 114 PHE B C 1
ATOM 2102 O O . PHE B 1 114 ? 13.062 -11.164 -8.234 1 85.56 114 PHE B O 1
ATOM 2109 N N . TYR B 1 115 ? 12.461 -13.297 -8.672 1 88.19 115 TYR B N 1
ATOM 2110 C CA . TYR B 1 115 ? 11.062 -12.953 -8.891 1 88.19 115 TYR B CA 1
ATOM 2111 C C . TYR B 1 115 ? 10.453 -12.32 -7.648 1 88.19 115 TYR B C 1
ATOM 2113 O O . TYR B 1 115 ? 9.844 -11.25 -7.719 1 88.19 115 TYR B O 1
ATOM 2121 N N . LEU B 1 116 ? 10.664 -12.914 -6.535 1 89.25 116 LEU B N 1
ATOM 2122 C CA . LEU B 1 116 ? 10.086 -12.43 -5.285 1 89.25 116 LEU B CA 1
ATOM 2123 C C . LEU B 1 116 ? 10.641 -11.055 -4.926 1 89.25 116 LEU B C 1
ATOM 2125 O O . LEU B 1 116 ? 9.898 -10.195 -4.438 1 89.25 116 LEU B O 1
ATOM 2129 N N . GLU B 1 117 ? 11.906 -10.883 -5.184 1 92.69 117 GLU B N 1
ATOM 2130 C CA . GLU B 1 117 ? 12.523 -9.586 -4.918 1 92.69 117 GLU B CA 1
ATOM 2131 C C . GLU B 1 117 ? 11.891 -8.484 -5.762 1 92.69 117 GLU B C 1
ATOM 2133 O O . GLU B 1 117 ? 11.641 -7.387 -5.266 1 92.69 117 GLU B O 1
ATOM 2138 N N . GLU B 1 118 ? 11.703 -8.828 -6.949 1 93.94 118 GLU B N 1
ATOM 2139 C CA . GLU B 1 118 ? 11.086 -7.863 -7.855 1 93.94 118 GLU B CA 1
ATOM 2140 C C . GLU B 1 118 ? 9.672 -7.516 -7.41 1 93.94 118 GLU B C 1
ATOM 2142 O O . GLU B 1 118 ? 9.281 -6.348 -7.43 1 93.94 118 GLU B O 1
ATOM 2147 N N . GLN B 1 119 ? 8.906 -8.547 -7.02 1 94.75 119 GLN B N 1
ATOM 2148 C CA . GLN B 1 119 ? 7.551 -8.305 -6.543 1 94.75 119 GLN B CA 1
ATOM 2149 C C . GLN B 1 119 ? 7.555 -7.469 -5.266 1 94.75 119 GLN B C 1
ATOM 2151 O O . GLN B 1 119 ? 6.73 -6.566 -5.102 1 94.75 119 GLN B O 1
ATOM 2156 N N . GLN B 1 120 ? 8.484 -7.762 -4.375 1 95.75 120 GLN B N 1
ATOM 2157 C CA . GLN B 1 120 ? 8.609 -7.004 -3.133 1 95.75 120 GLN B CA 1
ATOM 2158 C C . GLN B 1 120 ? 8.898 -5.531 -3.414 1 95.75 120 GLN B C 1
ATOM 2160 O O . GLN B 1 120 ? 8.359 -4.648 -2.746 1 95.75 120 GLN B O 1
ATOM 2165 N N . LYS B 1 121 ? 9.727 -5.293 -4.328 1 97.06 121 LYS B N 1
ATOM 2166 C CA . LYS B 1 121 ? 10.039 -3.914 -4.699 1 97.06 121 LYS B CA 1
ATOM 2167 C C . LYS B 1 121 ? 8.789 -3.182 -5.191 1 97.06 121 LYS B C 1
ATOM 2169 O O . LYS B 1 121 ? 8.57 -2.021 -4.84 1 97.06 121 LYS B O 1
ATOM 2174 N N . LYS B 1 122 ? 8.031 -3.834 -6.027 1 97.44 122 LYS B N 1
ATOM 2175 C CA . LYS B 1 122 ? 6.785 -3.248 -6.52 1 97.44 122 LYS B CA 1
ATOM 2176 C C . LYS B 1 122 ? 5.832 -2.941 -5.367 1 97.44 122 LYS B C 1
ATOM 2178 O O . LYS B 1 122 ? 5.211 -1.876 -5.336 1 97.44 122 LYS B O 1
ATOM 2183 N N . ILE B 1 123 ? 5.742 -3.861 -4.441 1 97.94 123 ILE B N 1
ATOM 2184 C CA . ILE B 1 123 ? 4.895 -3.676 -3.271 1 97.94 123 ILE B CA 1
ATOM 2185 C C . ILE B 1 123 ? 5.387 -2.477 -2.463 1 97.94 123 ILE B C 1
ATOM 2187 O O . ILE B 1 123 ? 4.59 -1.635 -2.041 1 97.94 123 ILE B O 1
ATOM 2191 N N . GLU B 1 124 ? 6.656 -2.381 -2.299 1 97.25 124 GLU B N 1
ATOM 2192 C CA . GLU B 1 124 ? 7.254 -1.283 -1.546 1 97.25 124 GLU B CA 1
ATOM 2193 C C . GLU B 1 124 ? 6.918 0.066 -2.178 1 97.25 124 GLU B C 1
ATOM 2195 O O . GLU B 1 124 ? 6.707 1.052 -1.469 1 97.25 124 GLU B O 1
ATOM 2200 N N . GLU B 1 125 ? 6.918 0.066 -3.389 1 97.69 125 GLU B N 1
ATOM 2201 C CA . GLU B 1 125 ? 6.582 1.303 -4.09 1 97.69 125 GLU B CA 1
ATOM 2202 C C . GLU B 1 125 ? 5.156 1.747 -3.773 1 97.69 125 GLU B C 1
ATOM 2204 O O . GLU B 1 125 ? 4.914 2.922 -3.49 1 97.69 125 GLU B O 1
ATOM 2209 N N . HIS B 1 126 ? 4.223 0.804 -3.838 1 98.25 126 HIS B N 1
ATOM 2210 C CA . HIS B 1 126 ? 2.838 1.115 -3.506 1 98.25 126 HIS B CA 1
ATOM 2211 C C . HIS B 1 126 ? 2.697 1.496 -2.035 1 98.25 126 HIS B C 1
ATOM 2213 O O . HIS B 1 126 ? 1.988 2.449 -1.702 1 98.25 126 HIS B O 1
ATOM 2219 N N . PHE B 1 127 ? 3.441 0.792 -1.177 1 98.12 127 PHE B N 1
ATOM 2220 C CA . PHE B 1 127 ? 3.393 1.084 0.251 1 98.12 127 PHE B CA 1
ATOM 2221 C C . PHE B 1 127 ? 3.965 2.467 0.54 1 98.12 127 PHE B C 1
ATOM 2223 O O . PHE B 1 127 ? 3.436 3.201 1.378 1 98.12 127 PHE B O 1
ATOM 2230 N N . SER B 1 128 ? 5.047 2.807 -0.149 1 96.94 128 SER B N 1
ATOM 2231 C CA . SER B 1 128 ? 5.664 4.109 0.07 1 96.94 128 SER B CA 1
ATOM 2232 C C . SER B 1 128 ? 4.691 5.242 -0.248 1 96.94 128 SER B C 1
ATOM 2234 O O . SER B 1 128 ? 4.621 6.23 0.483 1 96.94 128 SER B O 1
ATOM 2236 N N . GLU B 1 129 ? 3.961 5.027 -1.317 1 96.62 129 GLU B N 1
ATOM 2237 C CA . GLU B 1 129 ? 2.963 6.031 -1.684 1 96.62 129 GLU B CA 1
ATOM 2238 C C . GLU B 1 129 ? 1.863 6.125 -0.63 1 96.62 129 GLU B C 1
ATOM 2240 O O . GLU B 1 129 ? 1.482 7.219 -0.217 1 96.62 129 GLU B O 1
ATOM 2245 N N . ALA B 1 130 ? 1.393 4.984 -0.185 1 97.5 130 ALA B N 1
ATOM 2246 C CA . ALA B 1 130 ? 0.344 4.953 0.831 1 97.5 130 ALA B CA 1
ATOM 2247 C C . ALA B 1 130 ? 0.833 5.559 2.143 1 97.5 130 ALA B C 1
ATOM 2249 O O . ALA B 1 130 ? 0.107 6.312 2.795 1 97.5 130 ALA B O 1
ATOM 2250 N N . ILE B 1 131 ? 2.066 5.32 2.494 1 95.81 131 ILE B N 1
ATOM 2251 C CA . ILE B 1 131 ? 2.658 5.805 3.736 1 95.81 131 ILE B CA 1
ATOM 2252 C C . ILE B 1 131 ? 2.809 7.324 3.68 1 95.81 131 ILE B C 1
ATOM 2254 O O . ILE B 1 131 ? 2.541 8.016 4.664 1 95.81 131 ILE B O 1
ATOM 2258 N N . GLU B 1 132 ? 3.234 7.773 2.553 1 93.06 132 GLU B N 1
ATOM 2259 C CA . GLU B 1 132 ? 3.369 9.219 2.387 1 93.06 132 GLU B CA 1
ATOM 2260 C C . GLU B 1 132 ? 2.029 9.922 2.584 1 93.06 132 GLU B C 1
ATOM 2262 O O . GLU B 1 132 ? 1.951 10.938 3.275 1 93.06 132 GLU B O 1
ATOM 2267 N N . ILE B 1 133 ? 1.019 9.367 2.025 1 94 133 ILE B N 1
ATOM 2268 C CA . ILE B 1 133 ? -0.321 9.922 2.174 1 94 133 ILE B CA 1
ATOM 2269 C C . ILE B 1 133 ? -0.732 9.891 3.645 1 94 133 ILE B C 1
ATOM 2271 O O . ILE B 1 133 ? -1.234 10.883 4.176 1 94 133 ILE B O 1
ATOM 2275 N N . ALA B 1 134 ? -0.477 8.805 4.312 1 93.5 134 ALA B N 1
ATOM 2276 C CA . ALA B 1 134 ? -0.844 8.641 5.715 1 93.5 134 ALA B CA 1
ATOM 2277 C C . ALA B 1 134 ? -0.117 9.656 6.598 1 93.5 134 ALA B C 1
ATOM 2279 O O . ALA B 1 134 ? -0.73 10.297 7.453 1 93.5 134 ALA B O 1
ATOM 2280 N N . ARG B 1 135 ? 1.14 9.828 6.336 1 88.19 135 ARG B N 1
ATOM 2281 C CA . ARG B 1 135 ? 1.942 10.75 7.133 1 88.19 135 ARG B CA 1
ATOM 2282 C C . ARG B 1 135 ? 1.442 12.18 6.984 1 88.19 135 ARG B C 1
ATOM 2284 O O . ARG B 1 135 ? 1.268 12.891 7.977 1 88.19 135 ARG B O 1
ATOM 2291 N N . THR B 1 136 ? 1.16 12.477 5.82 1 87.62 136 THR B N 1
ATOM 2292 C CA . THR B 1 136 ? 0.766 13.859 5.555 1 87.62 136 THR B CA 1
ATOM 2293 C C . THR B 1 136 ? -0.652 14.125 6.055 1 87.62 136 THR B C 1
ATOM 2295 O O . THR B 1 136 ? -1.032 15.273 6.281 1 87.62 136 THR B O 1
ATOM 2298 N N . SER B 1 137 ? -1.381 13.086 6.254 1 89.19 137 SER B N 1
ATOM 2299 C CA . SER B 1 137 ? -2.777 13.25 6.645 1 89.19 137 SER B CA 1
ATOM 2300 C C . SER B 1 137 ? -2.986 12.891 8.109 1 89.19 137 SER B C 1
ATOM 2302 O O . SER B 1 137 ? -4.121 12.852 8.594 1 89.19 137 SER B O 1
ATOM 2304 N N . GLY B 1 138 ? -1.862 12.5 8.82 1 82.06 138 GLY B N 1
ATOM 2305 C CA . GLY B 1 138 ? -1.947 12.18 10.234 1 82.06 138 GLY B CA 1
ATOM 2306 C C . GLY B 1 138 ? -2.521 10.805 10.508 1 82.06 138 GLY B C 1
ATOM 2307 O O . GLY B 1 138 ? -3.092 10.562 11.578 1 82.06 138 GLY B O 1
ATOM 2308 N N . ILE B 1 139 ? -2.469 9.938 9.578 1 89.25 139 ILE B N 1
ATOM 2309 C CA . ILE B 1 139 ? -2.93 8.562 9.75 1 89.25 139 ILE B CA 1
ATOM 2310 C C . ILE B 1 139 ? -1.812 7.719 10.359 1 89.25 139 ILE B C 1
ATOM 2312 O O . ILE B 1 139 ? -0.697 7.68 9.836 1 89.25 139 ILE B O 1
ATOM 2316 N N . SER B 1 140 ? -2.104 7.051 11.391 1 88.88 140 SER B N 1
ATOM 2317 C CA . SER B 1 140 ? -1.106 6.316 12.164 1 88.88 140 SER B CA 1
ATOM 2318 C C . SER B 1 140 ? -0.769 4.984 11.508 1 88.88 140 SER B C 1
ATOM 2320 O O . SER B 1 140 ? -1.53 4.484 10.68 1 88.88 140 SER B O 1
ATOM 2322 N N . LEU B 1 141 ? 0.322 4.43 11.938 1 94.38 141 LEU B N 1
ATOM 2323 C CA . LEU B 1 141 ? 0.719 3.109 11.461 1 94.38 141 LEU B CA 1
ATOM 2324 C C . LEU B 1 141 ? -0.32 2.059 11.836 1 94.38 141 LEU B C 1
ATOM 2326 O O . LEU B 1 141 ? -0.641 1.182 11.031 1 94.38 141 LEU B O 1
ATOM 2330 N N . ASN B 1 142 ? -0.817 2.172 13.047 1 95.94 142 ASN B N 1
ATOM 2331 C CA . ASN B 1 142 ? -1.816 1.205 13.492 1 95.94 142 ASN B CA 1
ATOM 2332 C C . ASN B 1 142 ? -3.053 1.226 12.594 1 95.94 142 ASN B C 1
ATOM 2334 O O . ASN B 1 142 ? -3.588 0.172 12.25 1 95.94 142 ASN B O 1
ATOM 2338 N N . LYS B 1 143 ? -3.465 2.385 12.258 1 94 143 LYS B N 1
ATOM 2339 C CA . LYS B 1 143 ? -4.617 2.5 11.367 1 94 143 LYS B CA 1
ATOM 2340 C C . LYS B 1 143 ? -4.297 1.945 9.977 1 94 143 LY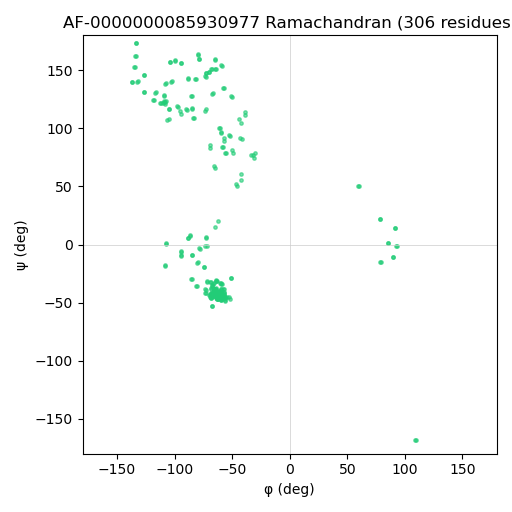S B C 1
ATOM 2342 O O . LYS B 1 143 ? -5.137 1.295 9.359 1 94 143 LYS B O 1
ATOM 2347 N N . LEU B 1 144 ? -3.115 2.193 9.492 1 97.25 144 LEU B N 1
ATOM 2348 C CA . LEU B 1 144 ? -2.676 1.654 8.211 1 97.25 144 LEU B CA 1
ATOM 2349 C C . LEU B 1 144 ? -2.713 0.13 8.219 1 97.25 144 LEU B C 1
ATOM 2351 O O . LEU B 1 144 ? -3.193 -0.49 7.27 1 97.25 144 LEU B O 1
ATOM 2355 N N . VAL B 1 145 ? -2.188 -0.434 9.266 1 97.75 145 VAL B N 1
ATOM 2356 C CA . VAL B 1 145 ? -2.145 -1.888 9.391 1 97.75 145 VAL B CA 1
ATOM 2357 C C . VAL B 1 145 ? -3.566 -2.447 9.414 1 97.75 145 VAL B C 1
ATOM 2359 O O . VAL B 1 145 ? -3.855 -3.451 8.766 1 97.75 145 VAL B O 1
ATOM 2362 N N . ASP B 1 146 ? -4.395 -1.758 10.117 1 97.06 146 ASP B N 1
ATOM 2363 C CA . ASP B 1 146 ? -5.793 -2.18 10.18 1 97.06 146 ASP B CA 1
ATOM 2364 C C . ASP B 1 146 ? -6.438 -2.15 8.797 1 97.06 146 ASP B C 1
ATOM 2366 O O . ASP B 1 146 ? -7.145 -3.086 8.422 1 97.06 146 ASP B O 1
ATOM 2370 N N . LEU B 1 147 ? -6.195 -1.109 8.141 1 96.88 147 LEU B N 1
ATOM 2371 C CA . LEU B 1 147 ? -6.754 -0.954 6.801 1 96.88 147 LEU B CA 1
ATOM 2372 C C . LEU B 1 147 ? -6.215 -2.025 5.859 1 96.88 147 LEU B C 1
ATOM 2374 O O . LEU B 1 147 ? -6.98 -2.645 5.113 1 96.88 147 LEU B O 1
ATOM 2378 N N . LEU B 1 148 ? -4.945 -2.244 5.879 1 97.88 148 LEU B N 1
ATOM 2379 C CA . LEU B 1 148 ? -4.309 -3.27 5.062 1 97.88 148 LEU B CA 1
ATOM 2380 C C . LEU B 1 148 ? -4.922 -4.641 5.332 1 97.88 148 LEU B C 1
ATOM 2382 O O . LEU B 1 148 ? -5.258 -5.367 4.395 1 97.88 148 LEU B O 1
ATOM 2386 N N . THR B 1 149 ? -5.055 -4.984 6.617 1 97 149 THR B N 1
ATOM 2387 C CA . THR B 1 149 ? -5.574 -6.285 7.027 1 97 149 THR B CA 1
ATOM 2388 C C . THR B 1 149 ? -7.016 -6.461 6.562 1 97 149 THR B C 1
ATOM 2390 O O . THR B 1 149 ? -7.371 -7.512 6.023 1 97 149 THR B O 1
ATOM 2393 N N . LEU B 1 150 ? -7.777 -5.426 6.734 1 95.69 150 LEU B N 1
ATOM 2394 C CA . LEU B 1 150 ? -9.18 -5.465 6.332 1 95.69 150 LEU B CA 1
ATOM 2395 C C . LEU B 1 150 ? -9.305 -5.691 4.828 1 95.69 150 LEU B C 1
ATOM 2397 O O . LEU B 1 150 ? -10.094 -6.527 4.387 1 95.69 150 LEU B O 1
ATOM 2401 N N . LEU B 1 151 ? -8.516 -5.016 4.074 1 95 151 LEU B N 1
ATOM 2402 C CA . LEU B 1 151 ? -8.578 -5.113 2.621 1 95 151 LEU B CA 1
ATOM 2403 C C . LEU B 1 151 ? -8.109 -6.484 2.15 1 95 151 LEU B C 1
ATOM 2405 O O . LEU B 1 151 ? -8.656 -7.047 1.202 1 95 151 LEU B O 1
ATOM 2409 N N . TYR B 1 152 ? -7.094 -7.027 2.795 1 94 152 TYR B N 1
ATOM 2410 C CA . TYR B 1 152 ? -6.559 -8.336 2.443 1 94 152 TYR B CA 1
ATOM 2411 C C . TYR B 1 152 ? -7.594 -9.43 2.678 1 94 152 TYR B C 1
ATOM 2413 O O . TYR B 1 152 ? -7.719 -10.359 1.877 1 94 152 TYR B O 1
ATOM 2421 N N . GLU B 1 153 ? -8.328 -9.305 3.744 1 89.75 153 GLU B N 1
ATOM 2422 C CA . GLU B 1 153 ? -9.297 -10.32 4.121 1 89.75 153 GLU B CA 1
ATOM 2423 C C . GLU B 1 153 ? -10.594 -10.172 3.33 1 89.75 153 GLU B C 1
ATOM 2425 O O . GLU B 1 153 ? -11.352 -11.133 3.174 1 89.75 153 GLU B O 1
ATOM 2430 N N . GLU B 1 154 ? -11.039 -8.977 3.012 1 79.88 154 GLU B N 1
ATOM 2431 C CA . GLU B 1 154 ? -12.273 -8.742 2.271 1 79.88 154 GLU B CA 1
ATOM 2432 C C . GLU B 1 154 ? -12.234 -9.406 0.901 1 79.88 154 GLU B C 1
ATOM 2434 O O . GLU B 1 154 ? -13.258 -9.883 0.402 1 79.88 154 GLU B O 1
ATOM 2439 N N . ASP B 1 155 ? -11.039 -9.445 0.302 1 62.53 155 ASP B N 1
ATOM 2440 C CA . ASP B 1 155 ? -11.008 -10.062 -1.023 1 62.53 155 ASP B CA 1
ATOM 2441 C C . ASP B 1 155 ? -10.742 -11.562 -0.931 1 62.53 155 ASP B C 1
ATOM 2443 O O . ASP B 1 155 ? -9.789 -11.984 -0.277 1 62.53 155 ASP B O 1
#

Foldseek 3Di:
DPPPPPPPPPVPVPPVFPWQWFWDQWPVRQTDTATAGPPDPDQRLVSRLVSLVVCDVVPSADFFIADDALVVVCVSRVHDSVSSVSNVVVCVVLPQWDADVPPHIGGHPDDCVVSVVVVVVVVVVVVVVVVVVCVVVVNDPVNVVVVVVVVVVVD/DPPPPPPPPPVPVPPVFPWQWAWDQWPVRQTDTAIAGPPDPDQRLVSRLVSLVVCDVVCSADFFIADDALVVVCVSRVHDSVSSVSNVVVCVVLPQWDADVPPHIGGHPDDCVVSVVVVVVVVVVVVVVVVVVCVVVVNDPVNVVVVVVVVVVVD

Secondary structure (DSSP, 8-state):
------------------EEEEEEE-TTS-EEEEEEETTSSS-HHHHHHHHHHHHHHHTSS-TT-EE--HHHHHHHHT--HHHHHHHHHHHHHTTSEEEETTTEEEE--S-HHHHHHHHHHHHHHHHHHHHHHHHHHT--HHHHHHHHHHHHHH-/------------------EEEEEEE-TTS-EEEEEEETTSSS-HHHHHHHHHHHHHHHTSS-TT-EE--HHHHHHHHT--HHHHHHHHHHHHHTTSEEEETTTEEEE--S-HHHHHHHHHHHHHHHHHHHHHHHHHHT--HHHHHHHHHHHHHH-

pLDDT: mean 82.65, std 19.15, range [25.11, 98.25]

Nearest PDB structures (foldseek):
  4ham-assembly1_A-2  TM=7.203E-01  e=7.452E-08  Listeria monocytogenes EGD-e
  3neu-assembly1_A-2  TM=6.604E-01  e=3.989E-08  Listeria innocua
  4u0y-assembly1_A  TM=9.501E-01  e=7.142E-06  Bacillus subtilis subsp. subtilis str. 168
  4tv7-assembly2_C  TM=9.255E-01  e=1.824E-05  Bacillus subtilis subsp. subtilis str. 168
  3tqn-assembly2_B  TM=7.188E-01  e=2.067E-05  Coxiella burnetii

Sequence (310 aa):
MKLSCPIDNRLVTYYTVLVNVIQYRTEGGEILEIVVSNKTSRPLYEQIATQIKTQIMSGDLKAGEALPSIRALAKSLHISVLTVQKAYDLLQTDGFIETTAGKGCYVSVQNQDFYLEEQQKKIEEHFSEAIEIARTSGISLNKLVDLLTLLYEEDMKLSCPIDNRLVTYYTVLVNVIQYRTEGGEILEIVVSNKTSRPLYEQIATQIKTQIMSGDLKAGEALPSIRALAKSLHISVLTVQKAYDLLQTDGFIETTAGKGCYVSVQNQDFYLEEQQKKIEEHFSEAIEIARTSGISLNKLVDLLTLLYEED

InterPro domains:
  IPR000524 Transcription regulator HTH, GntR [PF00392] (44-107)
  IPR000524 Transcription regulator HTH, GntR [PS50949] (42-110)
  IPR000524 Transcription regulator HTH, GntR [SM00345] (48-107)
  IPR000524 Transcription regulator HTH, GntR [cd07377] (43-108)
  IPR036388 Winged helix-like DNA-binding domain superfamily [G3DSA:1.10.10.10] (41-155)
  IPR036390 Winged helix DNA-binding domain superfamily [SSF46785] (39-111)

Organism: NCBI:txid2903556